Protein AF-A0A286EVQ5-F1 (afdb_monomer_lite)

Structure (mmCIF, N/CA/C/O backbone):
data_AF-A0A286EVQ5-F1
#
_entry.id   AF-A0A286EVQ5-F1
#
loop_
_atom_site.group_PDB
_atom_site.id
_atom_site.type_symbol
_atom_site.label_atom_id
_atom_site.label_alt_id
_atom_site.label_comp_id
_atom_site.label_asym_id
_atom_site.label_entity_id
_atom_site.label_seq_id
_atom_site.pdbx_PDB_ins_code
_atom_site.Cartn_x
_atom_site.Cartn_y
_atom_site.Cartn_z
_atom_site.occupancy
_atom_site.B_iso_or_equiv
_atom_site.auth_seq_id
_atom_site.auth_comp_id
_atom_site.auth_asym_id
_atom_site.auth_atom_id
_atom_site.pdbx_PDB_model_num
ATOM 1 N N . MET A 1 1 ? 28.368 50.479 69.638 1.00 43.66 1 MET A N 1
ATOM 2 C CA . MET A 1 1 ? 27.110 50.760 68.908 1.00 43.66 1 MET A CA 1
ATOM 3 C C . MET A 1 1 ? 27.415 50.840 67.415 1.00 43.66 1 MET A C 1
ATOM 5 O O . MET A 1 1 ? 27.758 51.903 66.918 1.00 43.66 1 MET A O 1
ATOM 9 N N . PHE A 1 2 ? 27.381 49.707 66.710 1.00 39.12 2 PHE A N 1
ATOM 10 C CA . PHE A 1 2 ? 27.621 49.656 65.264 1.00 39.12 2 PHE A CA 1
ATOM 11 C C . PHE A 1 2 ? 26.317 49.986 64.525 1.00 39.12 2 PHE A C 1
ATOM 13 O O . PHE A 1 2 ? 25.379 49.194 64.529 1.00 39.12 2 PHE A O 1
ATOM 20 N N . ARG A 1 3 ? 26.241 51.180 63.926 1.00 45.69 3 ARG A N 1
ATOM 21 C CA . ARG A 1 3 ? 25.179 51.556 62.984 1.00 45.69 3 ARG A CA 1
ATOM 22 C C . ARG A 1 3 ? 25.581 51.104 61.584 1.00 45.69 3 ARG A C 1
ATOM 24 O O . ARG A 1 3 ? 26.639 51.480 61.086 1.00 45.69 3 ARG A O 1
ATOM 31 N N . GLY A 1 4 ? 24.723 50.287 60.982 1.00 41.94 4 GLY A N 1
ATOM 32 C CA . GLY A 1 4 ? 24.897 49.738 59.647 1.00 41.94 4 GLY A CA 1
ATOM 33 C C . GLY A 1 4 ? 24.924 50.806 58.556 1.00 41.94 4 GLY A C 1
ATOM 34 O O . GLY A 1 4 ? 24.135 51.750 58.549 1.00 41.94 4 GLY A O 1
ATOM 35 N N . ARG A 1 5 ? 25.812 50.598 57.585 1.00 52.00 5 ARG A N 1
ATOM 36 C CA . ARG A 1 5 ? 25.653 51.094 56.221 1.00 52.00 5 ARG A CA 1
ATOM 37 C C . ARG A 1 5 ? 25.402 49.878 55.340 1.00 52.00 5 ARG A C 1
ATOM 39 O O . ARG A 1 5 ? 26.302 49.082 55.101 1.00 52.00 5 ARG A O 1
ATOM 46 N N . MET A 1 6 ? 24.149 49.730 54.916 1.00 45.47 6 MET A N 1
ATOM 47 C CA . MET A 1 6 ? 23.744 48.801 53.868 1.00 45.47 6 MET A CA 1
ATOM 48 C C . MET A 1 6 ? 24.465 49.187 52.570 1.00 45.47 6 MET A C 1
ATOM 50 O O . MET A 1 6 ? 24.161 50.221 51.976 1.00 45.47 6 MET A O 1
ATOM 54 N N . LEU A 1 7 ? 25.422 48.367 52.132 1.00 45.94 7 LEU A N 1
ATOM 55 C CA . LEU A 1 7 ? 25.866 48.376 50.742 1.00 45.94 7 LEU A CA 1
ATOM 56 C C . LEU A 1 7 ? 24.753 47.735 49.906 1.00 45.94 7 LEU A C 1
ATOM 58 O O . LEU A 1 7 ? 24.438 46.559 50.066 1.00 45.94 7 LEU A O 1
ATOM 62 N N . ARG A 1 8 ? 24.140 48.530 49.030 1.00 49.19 8 ARG A N 1
ATOM 63 C CA . ARG A 1 8 ? 23.236 48.051 47.980 1.00 49.19 8 ARG A CA 1
ATOM 64 C C . ARG A 1 8 ? 24.091 47.258 46.979 1.00 49.19 8 ARG A C 1
ATOM 66 O O . ARG A 1 8 ? 25.046 47.846 46.468 1.00 49.19 8 ARG A O 1
ATOM 73 N N . PRO A 1 9 ? 23.804 45.983 46.666 1.00 44.69 9 PRO A N 1
ATOM 74 C CA . PRO A 1 9 ? 24.448 45.353 45.527 1.00 44.69 9 PRO A CA 1
ATOM 75 C C . PRO A 1 9 ? 23.912 46.026 44.260 1.00 44.69 9 PRO A C 1
ATOM 77 O O . PRO A 1 9 ? 22.704 46.077 44.024 1.00 44.69 9 PRO A O 1
ATOM 80 N N . ALA A 1 10 ? 24.821 46.613 43.484 1.00 45.34 10 ALA A N 1
ATOM 81 C CA . ALA A 1 10 ? 24.530 47.112 42.154 1.00 45.34 10 ALA A CA 1
ATOM 82 C C . ALA A 1 10 ? 24.016 45.944 41.302 1.00 45.34 10 ALA A C 1
ATOM 84 O O . ALA A 1 10 ? 24.682 44.919 41.163 1.00 45.34 10 ALA A O 1
ATOM 85 N N . LEU A 1 11 ? 22.809 46.107 40.766 1.00 41.03 11 LEU A N 1
ATOM 86 C CA . LEU A 1 11 ? 22.207 45.213 39.793 1.00 41.03 11 LEU A CA 1
ATOM 87 C C . LEU A 1 11 ? 23.049 45.293 38.510 1.00 41.03 11 LEU A C 1
ATOM 89 O O . LEU A 1 11 ? 22.869 46.196 37.695 1.00 41.03 11 LEU A O 1
ATOM 93 N N . ALA A 1 12 ? 24.015 44.391 38.358 1.00 41.28 12 ALA A N 1
ATOM 94 C CA . ALA A 1 12 ? 24.681 44.181 37.084 1.00 41.28 12 ALA A CA 1
ATOM 95 C C . ALA A 1 12 ? 23.646 43.577 36.125 1.00 41.28 12 ALA A C 1
ATOM 97 O O . ALA A 1 12 ? 23.303 42.399 36.230 1.00 41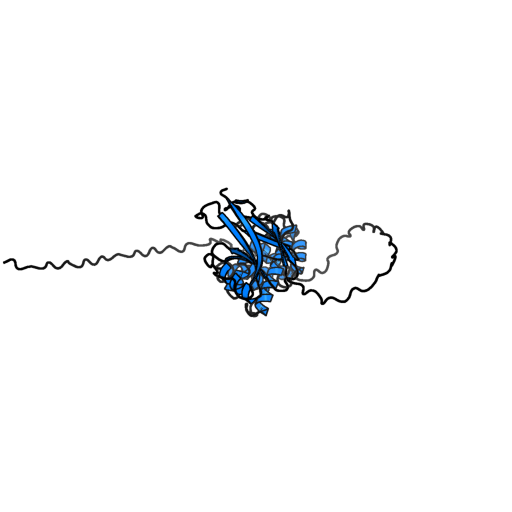.28 12 ALA A O 1
ATOM 98 N N . LEU A 1 13 ? 23.111 44.400 35.218 1.00 40.38 13 LEU A N 1
ATOM 99 C CA . LEU A 1 13 ? 22.406 43.917 34.036 1.00 40.38 13 LEU A CA 1
ATOM 100 C C . LEU A 1 13 ? 23.400 43.073 33.231 1.00 40.38 13 LEU A C 1
ATOM 102 O O . LEU A 1 13 ? 24.243 43.601 32.506 1.00 40.38 13 LEU A O 1
ATOM 106 N N . LEU A 1 14 ? 23.310 41.753 33.368 1.00 36.94 14 LEU A N 1
ATOM 107 C CA . LEU A 1 14 ? 23.928 40.836 32.428 1.00 36.94 14 LEU A CA 1
ATOM 108 C C . LEU A 1 14 ? 23.083 40.896 31.152 1.00 36.94 14 LEU A C 1
ATOM 110 O O . LEU A 1 14 ? 22.046 40.245 31.040 1.00 36.94 14 LEU A O 1
ATOM 114 N N . ILE A 1 15 ? 23.497 41.728 30.197 1.00 42.50 15 ILE A N 1
ATOM 115 C CA . ILE A 1 15 ? 23.016 41.628 28.821 1.00 42.50 15 ILE A CA 1
ATOM 116 C C . ILE A 1 15 ? 23.608 40.327 28.277 1.00 42.50 15 ILE A C 1
ATOM 118 O O . ILE A 1 15 ? 24.728 40.299 27.772 1.00 42.50 15 ILE A O 1
ATOM 122 N N . VAL A 1 16 ? 22.877 39.223 28.424 1.00 39.34 16 VAL A N 1
ATOM 123 C CA . VAL A 1 16 ? 23.130 38.033 27.612 1.00 39.34 16 VAL A CA 1
ATOM 124 C C . VAL A 1 16 ? 22.677 38.403 26.208 1.00 39.34 16 VAL A C 1
ATOM 126 O O . VAL A 1 16 ? 21.488 38.399 25.898 1.00 39.34 16 VAL A O 1
ATOM 129 N N . ALA A 1 17 ? 23.635 38.788 25.369 1.00 42.81 17 ALA A N 1
ATOM 130 C CA . ALA A 1 17 ? 23.429 38.837 23.937 1.00 42.81 17 ALA A CA 1
ATOM 131 C C . ALA A 1 17 ? 23.065 37.418 23.482 1.00 42.81 17 ALA A C 1
ATOM 133 O O . ALA A 1 17 ? 23.925 36.544 23.379 1.00 42.81 17 ALA A O 1
ATOM 134 N N . VAL A 1 18 ? 21.775 37.173 23.251 1.00 43.50 18 VAL A N 1
ATOM 135 C CA . VAL A 1 18 ? 21.327 36.003 22.501 1.00 43.50 18 VAL A CA 1
ATOM 136 C C . VAL A 1 18 ? 21.832 36.217 21.082 1.00 43.50 18 VAL A C 1
ATOM 138 O O . VAL A 1 18 ? 21.225 36.935 20.290 1.00 43.50 18 VAL A O 1
ATOM 141 N N . ALA A 1 19 ? 22.990 35.638 20.774 1.00 39.22 19 ALA A N 1
ATOM 142 C CA . ALA A 1 19 ? 23.393 35.435 19.400 1.00 39.22 19 ALA A CA 1
ATOM 143 C C . ALA A 1 19 ? 22.317 34.549 18.768 1.00 39.22 19 ALA A C 1
ATOM 145 O O . ALA A 1 19 ? 22.229 33.354 19.052 1.00 39.22 19 ALA A O 1
ATOM 146 N N . ALA A 1 20 ? 21.452 35.156 17.958 1.00 43.41 20 ALA A N 1
ATOM 147 C CA . ALA A 1 20 ? 20.601 34.424 17.047 1.00 43.41 20 ALA A CA 1
ATOM 148 C C . ALA A 1 20 ? 21.531 33.648 16.110 1.00 43.41 20 ALA A C 1
ATOM 150 O O . ALA A 1 20 ? 22.062 34.198 15.144 1.00 43.41 20 ALA A O 1
ATOM 151 N N . VAL A 1 21 ? 21.765 32.374 16.425 1.00 41.44 21 VAL A N 1
ATOM 152 C CA . VAL A 1 21 ? 22.315 31.418 15.470 1.00 41.44 21 VAL A CA 1
ATOM 153 C C . VAL A 1 21 ? 21.226 31.234 14.426 1.00 41.44 21 VAL A C 1
ATOM 155 O O . VAL A 1 21 ? 20.338 30.392 14.537 1.00 41.44 21 VAL A O 1
ATOM 158 N N . THR A 1 22 ? 21.249 32.115 13.435 1.00 43.53 22 THR A N 1
ATOM 159 C CA . THR A 1 22 ? 20.565 31.898 12.175 1.00 43.53 22 THR A CA 1
ATOM 160 C C . THR A 1 22 ? 21.260 30.706 11.544 1.00 43.53 22 THR A C 1
ATOM 162 O O . THR A 1 22 ? 22.388 30.795 11.072 1.00 43.53 22 THR A O 1
ATOM 165 N N . VAL A 1 23 ? 20.618 29.545 11.623 1.00 39.22 23 VAL A N 1
ATOM 166 C CA . VAL A 1 23 ? 21.002 28.404 10.799 1.00 39.22 23 VAL A CA 1
ATOM 167 C C . VAL A 1 23 ? 20.656 28.824 9.370 1.00 39.22 23 VAL A C 1
ATOM 169 O O . VAL A 1 23 ? 19.473 29.059 9.099 1.00 39.22 23 VAL A O 1
ATOM 172 N N . PRO A 1 24 ? 21.629 29.020 8.466 1.00 38.91 24 PRO A N 1
ATOM 173 C CA . PRO A 1 24 ? 21.298 29.356 7.096 1.00 38.91 24 PRO A CA 1
ATOM 174 C C . PRO A 1 24 ? 20.518 28.182 6.500 1.00 38.91 24 PRO A C 1
ATOM 176 O O . PRO A 1 24 ? 20.937 27.026 6.575 1.00 38.91 24 PRO A O 1
ATOM 179 N N . ALA A 1 25 ? 19.348 28.485 5.938 1.00 46.16 25 ALA A N 1
ATOM 180 C CA . ALA A 1 25 ? 18.567 27.558 5.140 1.00 46.16 25 ALA A CA 1
ATOM 181 C C . ALA A 1 25 ? 19.292 27.312 3.809 1.00 46.16 25 ALA A C 1
ATOM 183 O O . ALA A 1 25 ? 18.888 27.806 2.762 1.00 46.16 25 ALA A O 1
ATOM 184 N N . GLU A 1 26 ? 20.375 26.543 3.849 1.00 45.12 26 GLU A N 1
ATOM 185 C CA . GLU A 1 26 ? 21.018 25.993 2.661 1.00 45.12 26 GLU A CA 1
ATOM 186 C C . GLU A 1 26 ? 20.604 24.534 2.482 1.00 45.12 26 GLU A C 1
ATOM 188 O O . GLU A 1 26 ? 21.360 23.592 2.683 1.00 45.12 26 GLU A O 1
ATOM 193 N N . PHE A 1 27 ? 19.356 24.357 2.056 1.00 40.41 27 PHE A N 1
ATOM 194 C CA . PHE A 1 27 ? 19.000 23.266 1.153 1.00 40.41 27 PHE A CA 1
ATOM 195 C C . PHE A 1 27 ? 18.651 23.886 -0.198 1.00 40.41 27 PHE A C 1
ATOM 197 O O . PHE A 1 27 ? 17.519 23.839 -0.675 1.00 40.41 27 PHE A O 1
ATOM 204 N N . ALA A 1 28 ? 19.659 24.496 -0.824 1.00 35.25 28 ALA A N 1
ATOM 205 C CA . ALA A 1 28 ? 19.642 24.704 -2.257 1.00 35.25 28 ALA A CA 1
ATOM 206 C C . ALA A 1 28 ? 19.769 23.320 -2.904 1.00 35.25 28 ALA A C 1
ATOM 208 O O . ALA A 1 28 ? 20.854 22.755 -3.027 1.00 35.25 28 ALA A O 1
ATOM 209 N N . TYR A 1 29 ? 18.633 22.748 -3.298 1.00 37.47 29 TYR A N 1
ATOM 210 C CA . TYR A 1 29 ? 18.618 21.707 -4.311 1.00 37.47 29 TYR A CA 1
ATOM 211 C C . TYR A 1 29 ? 19.251 22.338 -5.555 1.00 37.47 29 TYR A C 1
ATOM 213 O O . TYR A 1 29 ? 18.616 23.122 -6.260 1.00 37.47 29 TYR A O 1
ATOM 221 N N . ALA A 1 30 ? 20.531 22.065 -5.800 1.00 38.50 30 ALA A N 1
ATOM 222 C CA . ALA A 1 30 ? 21.185 22.408 -7.051 1.00 38.50 30 ALA A CA 1
ATOM 223 C C . ALA A 1 30 ? 20.629 21.493 -8.153 1.00 38.50 30 ALA A C 1
ATOM 225 O O . ALA A 1 30 ? 21.308 20.619 -8.682 1.00 38.50 30 ALA A O 1
ATOM 226 N N . SER A 1 31 ? 19.357 21.673 -8.503 1.00 38.12 31 SER A N 1
ATOM 227 C CA . SER A 1 31 ? 18.789 21.164 -9.742 1.00 38.12 31 SER A CA 1
ATOM 228 C C . SER A 1 31 ? 19.207 22.099 -10.866 1.00 38.12 31 SER A C 1
ATOM 230 O O . SER A 1 31 ? 18.441 22.938 -11.334 1.00 38.12 31 SER A O 1
ATOM 232 N N . GLY A 1 32 ? 20.435 21.906 -11.337 1.00 38.41 32 GLY A N 1
ATOM 233 C CA . GLY A 1 32 ? 20.821 22.250 -12.697 1.00 38.41 32 GLY A CA 1
ATOM 234 C C . GLY A 1 32 ? 20.147 21.308 -13.696 1.00 38.41 32 GLY A C 1
ATOM 235 O O . GLY A 1 32 ? 20.829 20.614 -14.437 1.00 38.41 32 GLY A O 1
ATOM 236 N N . PHE A 1 33 ? 18.814 21.279 -13.735 1.00 42.16 33 PHE A N 1
ATOM 237 C CA . PHE A 1 33 ? 18.088 20.806 -14.907 1.00 42.16 33 PHE A CA 1
ATOM 238 C C . PHE A 1 33 ? 17.718 22.041 -15.713 1.00 42.16 33 PHE A C 1
ATOM 240 O O . PHE A 1 33 ? 16.662 22.645 -15.529 1.00 42.16 33 PHE A O 1
ATOM 247 N N . ARG A 1 34 ? 18.602 22.420 -16.643 1.00 36.53 34 ARG A N 1
ATOM 248 C CA . ARG A 1 34 ? 18.130 23.120 -17.837 1.00 36.53 34 ARG A CA 1
ATOM 249 C C . ARG A 1 34 ? 17.005 22.257 -18.397 1.00 36.53 34 ARG A C 1
ATOM 251 O O . ARG A 1 34 ? 17.248 21.114 -18.780 1.00 36.53 34 ARG A O 1
ATOM 258 N N . SER A 1 35 ? 15.786 22.792 -18.418 1.00 45.28 35 SER A N 1
ATOM 259 C CA . SER A 1 35 ? 14.723 22.252 -19.257 1.00 45.28 35 SER A CA 1
ATOM 260 C C . SER A 1 35 ? 15.189 22.365 -20.703 1.00 45.28 35 SER A C 1
ATOM 262 O O . SER A 1 35 ? 14.909 23.339 -21.394 1.00 45.28 35 SER A O 1
ATOM 264 N N . ALA A 1 36 ? 15.915 21.354 -21.169 1.00 37.91 36 ALA A N 1
ATOM 265 C CA . ALA A 1 36 ? 15.835 20.969 -22.555 1.00 37.91 36 ALA A CA 1
ATOM 266 C C . ALA A 1 36 ? 14.416 20.422 -22.727 1.00 37.91 36 ALA A C 1
ATOM 268 O O . ALA A 1 36 ? 14.154 19.241 -22.496 1.00 37.91 36 ALA A O 1
ATOM 269 N N . HIS A 1 37 ? 13.479 21.312 -23.066 1.00 39.69 37 HIS A N 1
ATOM 270 C CA . HIS A 1 37 ? 12.254 20.932 -23.758 1.00 39.69 37 HIS A CA 1
ATOM 271 C C . HIS A 1 37 ? 12.681 20.275 -25.069 1.00 39.69 37 HIS A C 1
ATOM 273 O O . HIS A 1 37 ? 12.758 20.895 -26.126 1.00 39.69 37 HIS A O 1
ATOM 279 N N . THR A 1 38 ? 13.041 19.002 -24.965 1.00 38.69 38 THR A N 1
ATOM 280 C CA . THR A 1 38 ? 13.193 18.135 -26.112 1.00 38.69 38 THR A CA 1
ATOM 281 C C . THR A 1 38 ? 11.772 17.946 -26.602 1.00 38.69 38 THR A C 1
ATOM 283 O O . THR A 1 38 ? 10.935 17.392 -25.896 1.00 38.69 38 THR A O 1
ATOM 286 N N . THR A 1 39 ? 11.482 18.447 -27.792 1.00 43.16 39 THR A N 1
ATOM 287 C CA . THR A 1 39 ? 10.200 18.360 -28.504 1.00 43.16 39 THR A CA 1
ATOM 288 C C . THR A 1 39 ? 9.821 16.919 -28.898 1.00 43.16 39 THR A C 1
ATOM 290 O O . THR A 1 39 ? 9.039 16.695 -29.818 1.00 43.16 39 THR A O 1
ATOM 293 N N . GLY A 1 40 ? 10.361 15.922 -28.193 1.00 46.44 40 GLY A N 1
ATOM 294 C CA . GLY A 1 40 ? 9.990 14.521 -28.282 1.00 46.44 40 GLY A CA 1
ATOM 295 C C . GLY A 1 40 ? 8.944 14.203 -27.222 1.00 46.44 40 GLY A C 1
ATOM 296 O O . GLY A 1 40 ? 9.204 14.305 -26.027 1.00 46.44 40 GLY A O 1
ATOM 297 N N . ARG A 1 41 ? 7.754 13.803 -27.671 1.00 59.81 41 ARG A N 1
ATOM 298 C CA . ARG A 1 41 ? 6.682 13.252 -26.832 1.00 59.81 41 ARG A CA 1
ATOM 299 C C . ARG A 1 41 ? 7.263 12.216 -25.857 1.00 59.81 41 ARG A C 1
ATOM 301 O O . ARG A 1 41 ? 8.002 11.335 -26.302 1.00 59.81 41 ARG A O 1
ATOM 308 N N . ALA A 1 42 ? 6.928 12.299 -24.564 1.00 68.94 42 ALA A N 1
ATOM 309 C CA . ALA A 1 42 ? 7.349 11.283 -23.599 1.00 68.94 42 ALA A CA 1
ATOM 310 C C . ALA A 1 42 ? 6.948 9.895 -24.119 1.00 68.94 42 ALA A C 1
ATOM 312 O O . ALA A 1 42 ? 5.805 9.669 -24.536 1.00 68.94 42 ALA A O 1
ATOM 313 N N . SER A 1 43 ? 7.919 8.986 -24.167 1.00 81.88 43 SER A N 1
ATOM 314 C CA . SER A 1 43 ? 7.761 7.668 -24.776 1.00 81.88 43 SER A CA 1
ATOM 315 C C . SER A 1 43 ? 7.901 6.594 -23.712 1.00 81.88 43 SER A C 1
ATOM 317 O O . SER A 1 43 ? 8.757 6.685 -22.834 1.00 81.88 43 SER A O 1
ATOM 319 N N . ILE A 1 44 ? 7.038 5.582 -23.774 1.00 87.00 44 ILE A N 1
ATOM 320 C CA . ILE A 1 44 ? 7.201 4.368 -22.975 1.00 87.00 44 ILE A CA 1
ATOM 321 C C . ILE A 1 44 ? 8.285 3.540 -23.676 1.00 87.00 44 ILE A C 1
ATOM 323 O O . ILE A 1 44 ? 8.088 3.211 -24.858 1.00 87.00 44 ILE A O 1
ATOM 327 N N . PRO A 1 45 ? 9.400 3.189 -23.002 1.00 86.25 45 PRO A N 1
ATOM 328 C CA . PRO A 1 45 ? 10.434 2.349 -23.593 1.00 86.25 45 PRO A CA 1
ATOM 329 C C . PRO A 1 45 ? 9.827 1.077 -24.186 1.00 86.25 45 PRO A C 1
ATOM 331 O O . PRO A 1 45 ? 8.986 0.428 -23.561 1.00 86.25 45 PRO A O 1
ATOM 334 N N . ALA A 1 46 ? 10.247 0.713 -25.401 1.00 81.50 46 ALA A N 1
ATOM 335 C CA . ALA A 1 46 ? 9.639 -0.389 -26.151 1.00 81.50 46 ALA A CA 1
ATOM 336 C C . ALA A 1 46 ? 9.626 -1.709 -25.357 1.00 81.50 46 ALA A C 1
ATOM 338 O O . ALA A 1 46 ? 8.627 -2.424 -25.387 1.00 81.50 46 ALA A O 1
ATOM 339 N N . ALA A 1 47 ? 10.681 -1.968 -24.575 1.00 84.44 47 ALA A N 1
ATOM 340 C CA . ALA A 1 47 ? 10.805 -3.140 -23.709 1.00 84.44 47 ALA A CA 1
ATOM 341 C C . ALA A 1 47 ? 9.701 -3.249 -22.638 1.00 84.44 47 ALA A C 1
ATOM 343 O O . ALA A 1 47 ? 9.357 -4.351 -22.218 1.00 84.44 47 ALA A O 1
ATOM 344 N N . TYR A 1 48 ? 9.120 -2.125 -22.206 1.00 92.19 48 TYR A N 1
ATOM 345 C CA . TYR A 1 48 ? 8.118 -2.086 -21.136 1.00 92.19 48 TYR A CA 1
ATOM 346 C C . TYR A 1 48 ? 6.706 -1.794 -21.639 1.00 92.19 48 TYR A C 1
ATOM 348 O O . TYR A 1 48 ? 5.748 -1.967 -20.890 1.00 92.19 48 TYR A O 1
ATOM 356 N N . ARG A 1 49 ? 6.549 -1.399 -22.908 1.00 83.81 49 ARG A N 1
ATOM 357 C CA . ARG A 1 49 ? 5.271 -0.957 -23.483 1.00 83.81 49 ARG A CA 1
ATOM 358 C C . ARG A 1 49 ? 4.120 -1.926 -23.214 1.00 83.81 49 ARG A C 1
ATOM 360 O O . ARG A 1 49 ? 3.131 -1.527 -22.616 1.00 83.81 49 ARG A O 1
ATOM 367 N N . GLN A 1 50 ? 4.281 -3.205 -23.552 1.00 83.88 50 GLN A N 1
ATOM 368 C CA . GLN A 1 50 ? 3.228 -4.207 -23.339 1.00 83.88 50 GLN A CA 1
ATOM 369 C C . GLN A 1 50 ? 2.941 -4.492 -21.855 1.00 83.88 50 GLN A C 1
ATOM 371 O O . GLN A 1 50 ? 1.841 -4.924 -21.505 1.00 83.88 50 GLN A O 1
ATOM 376 N N . LEU A 1 51 ? 3.927 -4.319 -20.969 1.00 85.94 51 LEU A N 1
ATOM 377 C CA . LEU A 1 51 ? 3.720 -4.460 -19.525 1.00 85.94 51 LEU A CA 1
ATOM 378 C C . LEU A 1 51 ? 2.892 -3.288 -18.997 1.00 85.94 51 LEU A C 1
ATOM 380 O O . LEU A 1 51 ? 1.922 -3.512 -18.282 1.00 85.94 51 LEU A O 1
ATOM 384 N N . VAL A 1 52 ? 3.235 -2.066 -19.407 1.00 92.31 52 VAL A N 1
ATOM 385 C CA . VAL A 1 52 ? 2.562 -0.824 -19.002 1.00 92.31 52 VAL A CA 1
ATOM 386 C C . VAL A 1 52 ? 1.145 -0.737 -19.575 1.00 92.31 52 VAL A C 1
ATOM 388 O O . VAL A 1 52 ? 0.219 -0.387 -18.849 1.00 92.31 52 VAL A O 1
ATOM 391 N N . GLU A 1 53 ? 0.941 -1.127 -20.835 1.00 85.75 53 GLU A N 1
ATOM 392 C CA . GLU A 1 53 ? -0.386 -1.187 -21.462 1.00 85.75 53 GLU A CA 1
ATOM 393 C C . GLU A 1 53 ? -1.312 -2.157 -20.713 1.00 85.75 53 GLU A C 1
ATOM 395 O O . GLU A 1 53 ? -2.412 -1.777 -20.319 1.00 85.75 53 GLU A O 1
ATOM 400 N N . ARG A 1 54 ? -0.852 -3.383 -20.421 1.00 85.62 54 ARG A N 1
ATOM 401 C CA . ARG A 1 54 ? -1.631 -4.363 -19.637 1.00 85.62 54 ARG A CA 1
ATOM 402 C C . ARG A 1 54 ? -1.848 -3.930 -18.188 1.00 85.62 54 ARG A C 1
ATOM 404 O O . ARG A 1 54 ? -2.908 -4.180 -17.619 1.00 85.62 54 ARG A O 1
ATOM 411 N N . ALA A 1 55 ? -0.855 -3.292 -17.577 1.00 92.38 55 ALA A N 1
ATOM 412 C CA . ALA A 1 55 ? -0.968 -2.727 -16.238 1.00 92.38 55 ALA A CA 1
ATOM 413 C C . ALA A 1 55 ? -2.068 -1.655 -16.183 1.00 92.38 55 ALA A C 1
ATOM 415 O O . ALA A 1 55 ? -2.942 -1.715 -15.317 1.00 92.38 55 ALA A O 1
ATOM 416 N N . GLY A 1 56 ? -2.089 -0.747 -17.162 1.00 92.00 56 GLY A N 1
ATOM 417 C CA . GLY A 1 56 ? -3.055 0.348 -17.246 1.00 92.00 56 GLY A CA 1
ATOM 418 C C . GLY A 1 56 ? -4.506 -0.083 -17.479 1.00 92.00 56 GLY A C 1
ATOM 419 O O . GLY A 1 56 ? -5.417 0.707 -17.249 1.00 92.00 56 GLY A O 1
ATOM 420 N N . THR A 1 57 ? -4.766 -1.334 -17.882 1.00 89.81 57 THR A N 1
ATOM 421 C CA . THR A 1 57 ? -6.145 -1.853 -17.977 1.00 89.81 57 THR A CA 1
ATOM 422 C C . THR A 1 57 ? -6.722 -2.300 -16.635 1.00 89.81 57 THR A C 1
ATOM 424 O O . THR A 1 57 ? -7.900 -2.639 -16.557 1.00 89.81 57 THR A O 1
ATOM 427 N N . ARG A 1 58 ? -5.910 -2.359 -15.570 1.00 89.38 58 ARG A N 1
ATOM 428 C CA . ARG A 1 58 ? -6.314 -3.012 -14.320 1.00 89.38 58 ARG A CA 1
ATOM 429 C C . ARG A 1 58 ? -7.275 -2.185 -13.475 1.00 89.38 58 ARG A C 1
ATOM 431 O O . ARG A 1 58 ? -8.123 -2.763 -12.798 1.00 89.38 58 ARG A O 1
ATOM 438 N N . CYS A 1 59 ? -7.151 -0.860 -13.489 1.00 90.31 59 CYS A N 1
ATOM 439 C CA . CYS A 1 59 ? -8.054 0.017 -12.755 1.00 90.31 59 CYS A CA 1
ATOM 440 C C . CYS A 1 59 ? -8.195 1.382 -13.431 1.00 90.31 59 CYS A C 1
ATOM 442 O O . CYS A 1 59 ? -7.239 1.947 -13.953 1.00 90.31 59 CYS A O 1
ATOM 444 N N . ALA A 1 60 ? -9.399 1.953 -13.370 1.00 94.44 60 ALA A N 1
ATOM 445 C CA . ALA A 1 60 ? -9.685 3.245 -13.995 1.00 94.44 60 ALA A CA 1
ATOM 446 C C . ALA A 1 60 ? -8.908 4.417 -13.364 1.00 94.44 60 ALA A C 1
ATOM 448 O O . ALA A 1 60 ? -8.726 5.449 -14.005 1.00 94.44 60 ALA A O 1
ATOM 449 N N . ALA A 1 61 ? -8.461 4.270 -12.112 1.00 96.94 61 ALA A N 1
ATOM 450 C CA . ALA A 1 61 ? -7.687 5.290 -11.409 1.00 96.94 61 ALA A CA 1
ATOM 451 C C . ALA A 1 61 ? -6.211 5.338 -11.847 1.00 96.94 61 ALA A C 1
ATOM 453 O O . ALA A 1 61 ? -5.602 6.400 -11.717 1.00 96.94 61 ALA A O 1
ATOM 454 N N . ALA A 1 62 ? -5.668 4.247 -12.398 1.00 97.62 62 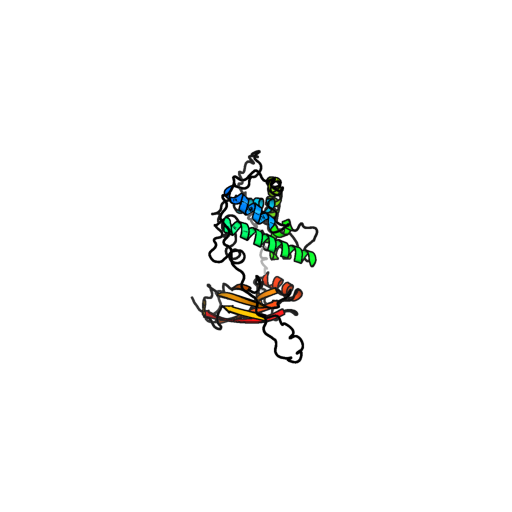ALA A N 1
ATOM 455 C CA . ALA A 1 62 ? -4.298 4.157 -12.906 1.00 97.62 62 ALA A CA 1
ATOM 456 C C . ALA A 1 62 ? -4.274 3.667 -14.371 1.00 97.62 62 ALA A C 1
ATOM 458 O O . ALA A 1 62 ? -3.804 2.564 -14.650 1.00 97.62 62 ALA A O 1
ATOM 459 N N . PRO A 1 63 ? -4.788 4.467 -15.326 1.00 96.38 63 PRO A N 1
ATOM 460 C CA . PRO A 1 63 ? -4.678 4.160 -16.750 1.00 96.38 63 PRO A CA 1
ATOM 461 C C . PRO A 1 63 ? -3.212 4.178 -17.217 1.00 96.38 63 PRO A C 1
ATOM 463 O O . PRO A 1 63 ? -2.318 4.604 -16.481 1.00 96.38 63 PRO A O 1
ATOM 466 N N . VAL A 1 64 ? -2.961 3.756 -18.461 1.00 95.00 64 VAL A N 1
ATOM 467 C CA . VAL A 1 64 ? -1.613 3.591 -19.046 1.00 95.00 64 VAL A CA 1
ATOM 468 C C . VAL A 1 64 ? -0.753 4.840 -18.844 1.00 95.00 64 VAL A C 1
ATOM 470 O O . VAL A 1 64 ? 0.391 4.731 -18.398 1.00 95.00 64 VAL A O 1
ATOM 473 N N . ARG A 1 65 ? -1.313 6.037 -19.074 1.00 96.56 65 ARG A N 1
ATOM 474 C CA . ARG A 1 65 ? -0.594 7.305 -18.859 1.00 96.56 65 ARG A CA 1
ATOM 475 C C . ARG A 1 65 ? -0.130 7.535 -17.419 1.00 96.56 65 ARG A C 1
ATOM 477 O O . ARG A 1 65 ? 0.907 8.160 -17.216 1.00 96.56 65 ARG A O 1
ATOM 484 N N . ILE A 1 66 ? -0.895 7.068 -16.428 1.00 98.56 66 ILE A N 1
ATOM 485 C CA . ILE A 1 66 ? -0.578 7.242 -15.004 1.00 98.56 66 ILE A CA 1
ATOM 486 C C . ILE A 1 66 ? 0.503 6.248 -14.601 1.00 98.56 66 ILE A C 1
ATOM 488 O O . ILE A 1 66 ? 1.493 6.671 -14.016 1.00 98.56 66 ILE A O 1
ATOM 492 N N . ILE A 1 67 ? 0.376 4.976 -14.995 1.00 98.50 67 ILE A N 1
ATOM 493 C CA . ILE A 1 67 ? 1.409 3.962 -14.738 1.00 98.50 67 ILE A CA 1
ATOM 494 C C . ILE A 1 67 ? 2.752 4.398 -15.339 1.00 98.50 67 ILE A C 1
ATOM 496 O O . ILE A 1 67 ? 3.770 4.361 -14.653 1.00 98.50 67 ILE A O 1
ATOM 500 N N . ALA A 1 68 ? 2.755 4.863 -16.594 1.00 97.38 68 ALA A N 1
ATOM 501 C CA . ALA A 1 68 ? 3.964 5.336 -17.265 1.00 97.38 68 ALA A CA 1
ATOM 502 C C . ALA A 1 68 ? 4.599 6.541 -16.552 1.00 97.38 68 ALA A C 1
ATOM 504 O O . ALA A 1 68 ? 5.793 6.528 -16.256 1.00 97.38 68 ALA A O 1
ATOM 505 N N . ALA A 1 69 ? 3.797 7.563 -16.240 1.00 97.94 69 ALA A N 1
ATOM 506 C CA . ALA A 1 69 ? 4.275 8.760 -15.556 1.00 97.94 69 ALA A CA 1
ATOM 507 C C . ALA A 1 69 ? 4.786 8.469 -14.139 1.00 97.94 69 ALA A C 1
ATOM 509 O O . ALA A 1 69 ? 5.752 9.088 -13.700 1.00 97.94 69 ALA A O 1
ATOM 510 N N . GLN A 1 70 ? 4.156 7.531 -13.430 1.00 98.56 70 GLN A N 1
ATOM 511 C CA . GLN A 1 70 ? 4.584 7.100 -12.105 1.00 98.56 70 GLN A CA 1
ATOM 512 C C . GLN A 1 70 ? 5.911 6.349 -12.182 1.00 98.56 70 GLN A C 1
ATOM 514 O O . GLN A 1 70 ? 6.847 6.754 -11.510 1.00 98.56 70 GLN A O 1
ATOM 519 N N . ILE A 1 71 ? 6.056 5.356 -13.067 1.00 98.62 71 ILE A N 1
ATOM 520 C CA . ILE A 1 71 ? 7.334 4.647 -13.270 1.00 98.62 71 ILE A CA 1
ATOM 521 C C . ILE A 1 71 ? 8.471 5.622 -13.591 1.00 98.62 71 ILE A C 1
ATOM 523 O O . ILE A 1 71 ? 9.572 5.511 -13.046 1.00 98.62 71 ILE A O 1
ATOM 527 N N . GLU A 1 72 ? 8.217 6.596 -14.465 1.00 96.44 72 GLU A N 1
ATOM 528 C CA . GLU A 1 72 ? 9.223 7.601 -14.780 1.00 96.44 72 GLU A CA 1
ATOM 529 C C . GLU A 1 72 ? 9.576 8.458 -13.557 1.00 96.44 72 GLU A C 1
ATOM 531 O O . GLU A 1 72 ? 10.751 8.704 -13.293 1.00 96.44 72 GLU A O 1
ATOM 536 N N . ALA A 1 73 ? 8.577 8.881 -12.782 1.00 95.31 73 ALA A N 1
ATOM 537 C CA . ALA A 1 73 ? 8.785 9.670 -11.574 1.00 95.31 73 ALA A CA 1
ATOM 538 C C . ALA A 1 73 ? 9.472 8.897 -10.436 1.00 95.31 73 ALA A C 1
ATOM 540 O O . ALA A 1 73 ? 10.061 9.549 -9.573 1.00 95.31 73 ALA A O 1
ATOM 541 N N . GLU A 1 74 ? 9.358 7.567 -10.422 1.00 94.19 74 GLU A N 1
ATOM 542 C CA . GLU A 1 74 ? 9.955 6.673 -9.428 1.00 94.19 74 GLU A CA 1
ATOM 543 C C . GLU A 1 74 ? 11.416 6.351 -9.751 1.00 94.19 74 GLU A C 1
ATOM 545 O O . GLU A 1 74 ? 12.293 6.476 -8.902 1.00 94.19 74 GLU A O 1
ATOM 550 N N . SER A 1 75 ? 11.704 5.943 -10.987 1.00 96.19 75 SER A N 1
ATOM 551 C CA . SER A 1 75 ? 13.021 5.395 -11.341 1.00 96.19 75 SER A CA 1
ATOM 552 C C . SER A 1 75 ? 13.608 5.940 -12.637 1.00 96.19 75 SER A C 1
ATOM 554 O O . SER A 1 75 ? 14.703 5.531 -13.023 1.00 96.19 75 SER A O 1
ATOM 556 N N . ASN A 1 76 ? 12.894 6.819 -13.344 1.00 93.56 76 ASN A N 1
ATOM 557 C CA . ASN A 1 76 ? 13.208 7.195 -14.722 1.00 93.56 76 ASN A CA 1
ATOM 558 C C . ASN A 1 76 ? 13.441 5.954 -15.609 1.00 93.56 76 ASN A C 1
ATOM 560 O O . ASN A 1 76 ? 14.411 5.872 -16.361 1.00 93.56 76 ASN A O 1
ATOM 564 N N . TRP A 1 77 ? 12.557 4.958 -15.469 1.00 94.25 77 TRP A N 1
ATOM 565 C CA . TRP A 1 77 ? 12.605 3.674 -16.181 1.00 94.25 77 TRP A CA 1
ATOM 566 C C . TRP A 1 77 ? 13.816 2.775 -15.858 1.00 94.25 77 TRP A C 1
ATOM 568 O O . TRP A 1 77 ? 14.074 1.816 -16.591 1.00 94.25 77 TRP A O 1
ATOM 578 N N . ASN A 1 78 ? 14.547 3.039 -14.769 1.00 93.44 78 ASN A N 1
ATOM 579 C CA . ASN A 1 78 ? 15.691 2.233 -14.346 1.00 93.44 78 ASN A CA 1
ATOM 580 C C . ASN A 1 78 ? 15.244 1.000 -13.526 1.00 93.44 78 ASN A C 1
ATOM 582 O O . ASN A 1 78 ? 14.826 1.146 -12.374 1.00 93.44 78 ASN A O 1
ATOM 586 N N . PRO A 1 79 ? 15.398 -0.234 -14.046 1.00 90.75 79 PRO A N 1
ATOM 587 C CA . PRO A 1 79 ? 14.991 -1.449 -13.340 1.00 90.75 79 PRO A CA 1
ATOM 588 C C . PRO A 1 79 ? 15.875 -1.793 -12.139 1.00 90.75 79 PRO A C 1
ATOM 590 O O . PRO A 1 79 ? 15.477 -2.609 -11.314 1.00 90.75 79 PRO A O 1
ATOM 593 N N . HIS A 1 80 ? 17.042 -1.162 -12.010 1.00 87.62 80 HIS A N 1
ATOM 594 C CA . HIS A 1 80 ? 18.000 -1.372 -10.926 1.00 87.62 80 HIS A CA 1
ATOM 595 C C . HIS A 1 80 ? 18.041 -0.205 -9.932 1.00 87.62 80 HIS A C 1
ATOM 597 O O . HIS A 1 80 ? 18.957 -0.130 -9.116 1.00 87.62 80 HIS A O 1
ATOM 603 N N . ALA A 1 81 ? 17.075 0.718 -9.994 1.00 84.88 81 ALA A N 1
ATOM 604 C CA . ALA A 1 81 ? 17.028 1.860 -9.090 1.00 84.88 81 ALA A CA 1
ATOM 605 C C . ALA A 1 81 ? 16.912 1.420 -7.623 1.00 84.88 81 ALA A C 1
ATOM 607 O O . ALA A 1 81 ? 16.125 0.531 -7.285 1.00 84.88 81 ALA A O 1
ATOM 608 N N . VAL A 1 82 ? 17.687 2.075 -6.759 1.00 84.56 82 VAL A N 1
ATOM 609 C CA . VAL A 1 82 ? 17.591 1.953 -5.303 1.00 84.56 82 VAL A CA 1
ATOM 610 C C . VAL A 1 82 ? 17.569 3.356 -4.708 1.00 84.56 82 VAL A C 1
ATOM 612 O O . VAL A 1 82 ? 18.523 4.113 -4.898 1.00 84.56 82 VAL A O 1
ATOM 615 N N . SER A 1 83 ? 16.488 3.723 -4.020 1.00 79.88 83 SER A N 1
ATOM 616 C CA . SER A 1 83 ? 16.392 5.024 -3.350 1.00 79.88 83 SER A CA 1
ATOM 617 C C . SER A 1 83 ? 17.216 5.060 -2.058 1.00 79.88 83 SER A C 1
ATOM 619 O O . SER A 1 83 ? 17.642 4.034 -1.525 1.00 79.88 83 SER A O 1
ATOM 621 N N . ARG A 1 84 ? 17.387 6.259 -1.485 1.00 66.94 84 ARG A N 1
ATOM 622 C CA . ARG A 1 84 ? 17.996 6.432 -0.154 1.00 66.94 84 ARG A CA 1
ATOM 623 C C . ARG A 1 84 ? 17.187 5.750 0.961 1.00 66.94 84 ARG A C 1
ATOM 625 O O . ARG A 1 84 ? 17.776 5.340 1.954 1.00 66.94 84 ARG A O 1
ATOM 632 N N . SER A 1 85 ? 15.868 5.621 0.792 1.00 68.44 85 SER A N 1
ATOM 633 C CA . SER A 1 85 ? 14.961 4.879 1.684 1.00 68.44 85 SER A CA 1
ATOM 634 C C . SER A 1 85 ? 14.976 3.364 1.446 1.00 68.44 85 SER A C 1
ATOM 636 O O . SER A 1 85 ? 14.361 2.624 2.209 1.00 68.44 85 SER A O 1
ATOM 638 N N . GLY A 1 86 ? 15.712 2.884 0.438 1.00 78.12 86 GLY A N 1
ATOM 639 C CA . GLY A 1 86 ? 15.865 1.462 0.140 1.00 78.12 86 GLY A CA 1
ATOM 640 C C . GLY A 1 86 ? 14.785 0.883 -0.773 1.00 78.12 86 GLY A C 1
ATOM 641 O O . GLY A 1 86 ? 14.677 -0.343 -0.853 1.00 78.12 86 GLY A O 1
ATOM 642 N N . ASP A 1 87 ? 14.020 1.734 -1.457 1.00 80.56 87 ASP A N 1
ATOM 643 C CA . ASP A 1 87 ? 12.981 1.348 -2.415 1.00 80.56 87 ASP A CA 1
ATOM 644 C C . ASP A 1 87 ? 13.614 0.778 -3.675 1.00 80.56 87 ASP A C 1
ATOM 646 O O . ASP A 1 87 ? 14.650 1.267 -4.124 1.00 80.56 87 ASP A O 1
ATOM 650 N N . ARG A 1 88 ? 13.028 -0.281 -4.240 1.00 93.12 88 ARG A N 1
ATOM 651 C CA . ARG A 1 88 ? 13.730 -1.124 -5.216 1.00 93.12 88 ARG A CA 1
ATOM 652 C C . ARG A 1 88 ? 13.028 -1.206 -6.558 1.00 93.12 88 ARG A C 1
ATOM 654 O O . ARG A 1 88 ? 11.820 -1.428 -6.645 1.00 93.12 88 ARG A O 1
ATOM 661 N N . GLY A 1 89 ? 13.854 -1.126 -7.592 1.00 96.81 89 GLY A N 1
ATOM 662 C CA . GLY A 1 89 ? 13.522 -1.414 -8.973 1.00 96.81 89 GLY A CA 1
ATOM 663 C C . GLY A 1 89 ? 12.643 -0.370 -9.642 1.00 96.81 89 GLY A C 1
ATOM 664 O O . GLY A 1 89 ? 12.473 0.744 -9.145 1.00 96.81 89 GLY A O 1
ATOM 665 N N . ILE A 1 90 ? 12.095 -0.738 -10.799 1.00 97.88 90 ILE A N 1
ATOM 666 C CA . ILE A 1 90 ? 11.464 0.211 -11.729 1.00 97.88 90 ILE A CA 1
ATOM 667 C C . ILE A 1 90 ? 10.261 0.960 -11.126 1.00 97.88 90 ILE A C 1
ATOM 669 O O . ILE A 1 90 ? 9.996 2.102 -11.492 1.00 97.88 90 ILE A O 1
ATOM 673 N N . SER A 1 91 ? 9.576 0.325 -10.174 1.00 97.94 91 SER A N 1
ATOM 674 C CA . SER A 1 91 ? 8.399 0.858 -9.477 1.00 97.94 91 SER A CA 1
ATOM 675 C C . SER A 1 91 ? 8.689 1.297 -8.038 1.00 97.94 91 SER A C 1
ATOM 677 O O . SER A 1 91 ? 7.754 1.621 -7.314 1.00 97.94 91 SER A O 1
ATOM 679 N N . GLN A 1 92 ? 9.958 1.271 -7.608 1.00 96.44 92 GLN A N 1
ATOM 680 C CA . GLN A 1 92 ? 10.395 1.688 -6.268 1.00 96.44 92 GLN A CA 1
ATOM 681 C C . GLN A 1 92 ? 9.547 1.078 -5.140 1.00 96.44 92 GLN A C 1
ATOM 683 O O . GLN A 1 92 ? 9.003 1.765 -4.281 1.00 96.44 92 GLN A O 1
ATOM 688 N N . PHE A 1 93 ? 9.435 -0.250 -5.123 1.00 89.38 93 PHE A N 1
ATOM 689 C CA . PHE A 1 93 ? 8.760 -0.921 -4.018 1.00 89.38 93 PHE A CA 1
ATOM 690 C C . PHE A 1 93 ? 9.617 -0.884 -2.754 1.00 89.38 93 PHE A C 1
ATOM 692 O O . PHE A 1 93 ? 10.762 -1.347 -2.758 1.00 89.38 93 PHE A O 1
ATOM 699 N N . GLN A 1 94 ? 9.024 -0.424 -1.653 1.00 84.12 94 GLN A N 1
ATOM 700 C CA . GLN A 1 94 ? 9.581 -0.606 -0.317 1.00 84.12 94 GLN A CA 1
ATOM 701 C C . GLN A 1 94 ? 9.734 -2.105 -0.002 1.00 84.12 94 GLN A C 1
ATOM 703 O O . GLN A 1 94 ? 8.840 -2.895 -0.337 1.00 84.12 94 GLN A O 1
ATOM 708 N N . PRO A 1 95 ? 10.808 -2.528 0.695 1.00 77.44 95 PRO A N 1
ATOM 709 C CA . PRO A 1 95 ? 11.011 -3.932 1.054 1.00 77.44 95 PRO A CA 1
ATOM 710 C C . PRO A 1 95 ? 9.859 -4.556 1.853 1.00 77.44 95 PRO A C 1
ATOM 712 O O . PRO A 1 95 ? 9.559 -5.725 1.641 1.00 77.44 95 PRO A O 1
ATOM 715 N N . GLY A 1 96 ? 9.197 -3.785 2.726 1.00 73.38 96 GLY A N 1
ATOM 716 C CA . GLY A 1 96 ? 8.021 -4.246 3.480 1.00 73.38 96 GLY A CA 1
ATOM 717 C C . GLY A 1 96 ? 6.739 -4.325 2.643 1.00 73.38 96 GLY A C 1
ATOM 718 O O . GLY A 1 96 ? 5.831 -5.084 2.957 1.00 73.38 96 GLY A O 1
ATOM 719 N N . THR A 1 97 ? 6.665 -3.587 1.534 1.00 76.25 97 THR A N 1
ATOM 720 C CA . THR A 1 97 ? 5.485 -3.555 0.661 1.00 76.25 97 THR A CA 1
ATOM 721 C C . THR A 1 97 ? 5.554 -4.627 -0.424 1.00 76.25 97 THR A C 1
ATOM 723 O O . THR A 1 97 ? 4.540 -5.249 -0.733 1.00 76.25 97 THR A O 1
ATOM 726 N N . TRP A 1 98 ? 6.738 -4.884 -0.992 1.00 82.75 98 TRP A N 1
ATOM 727 C CA . TRP A 1 98 ? 6.932 -5.816 -2.113 1.00 82.75 98 TRP A CA 1
ATOM 728 C C . TRP A 1 98 ? 6.300 -7.212 -1.927 1.00 82.75 98 TRP A C 1
ATOM 730 O O . TRP A 1 98 ? 5.622 -7.675 -2.855 1.00 82.75 98 TRP A O 1
ATOM 740 N N . PRO A 1 99 ? 6.458 -7.898 -0.777 1.00 79.00 99 PRO A N 1
ATOM 741 C CA . PRO A 1 99 ? 5.936 -9.254 -0.602 1.00 79.00 99 PRO A CA 1
ATOM 742 C C . PRO A 1 99 ? 4.410 -9.349 -0.726 1.00 79.00 99 PRO A C 1
ATOM 744 O O . PRO A 1 99 ? 3.899 -10.394 -1.113 1.00 79.00 99 PRO A O 1
ATOM 747 N N . ASN A 1 100 ? 3.686 -8.254 -0.466 1.00 77.00 100 ASN A N 1
ATOM 748 C CA . ASN A 1 100 ? 2.222 -8.215 -0.527 1.00 77.00 100 ASN A CA 1
ATOM 749 C C . ASN A 1 100 ? 1.674 -8.109 -1.960 1.00 77.00 100 ASN A C 1
ATOM 751 O O . ASN A 1 100 ? 0.505 -8.407 -2.203 1.00 77.00 100 ASN A O 1
ATOM 755 N N . TRP A 1 101 ? 2.505 -7.689 -2.920 1.00 86.75 101 TRP A N 1
ATOM 756 C CA . TRP A 1 101 ? 2.081 -7.401 -4.300 1.00 86.75 101 TRP A CA 1
ATOM 757 C C . TRP A 1 101 ? 2.749 -8.289 -5.349 1.00 86.75 101 TRP A C 1
ATOM 759 O O . TRP A 1 101 ? 2.379 -8.251 -6.529 1.00 86.75 101 TRP A O 1
ATOM 769 N N . SER A 1 102 ? 3.695 -9.119 -4.916 1.00 82.19 102 SER A N 1
ATOM 770 C CA . SER A 1 102 ? 4.468 -10.031 -5.750 1.00 82.19 102 SER A CA 1
ATOM 771 C C . SER A 1 102 ? 4.145 -11.493 -5.453 1.00 82.19 102 SER A C 1
ATOM 773 O O . SER A 1 102 ? 3.544 -11.835 -4.437 1.00 82.19 102 SER A O 1
ATOM 775 N N . SER A 1 103 ? 4.515 -12.373 -6.380 1.00 80.75 103 SER A N 1
ATOM 776 C CA . SER A 1 103 ? 4.494 -13.816 -6.129 1.00 80.75 103 SER A CA 1
ATOM 777 C C . SER A 1 103 ? 5.802 -14.234 -5.446 1.00 80.75 103 SER A C 1
ATOM 779 O O . SER A 1 103 ? 6.841 -13.621 -5.711 1.00 80.75 103 SER A O 1
ATOM 781 N N . PRO A 1 104 ? 5.801 -15.295 -4.618 1.00 76.06 104 PRO A N 1
ATOM 782 C CA . PRO A 1 104 ? 7.022 -15.801 -3.999 1.00 76.06 104 PRO A CA 1
ATOM 783 C C . PRO A 1 104 ? 8.135 -16.049 -5.026 1.00 76.06 104 PRO A C 1
ATOM 785 O O . PRO A 1 104 ? 7.891 -16.603 -6.096 1.00 76.06 104 PRO A O 1
ATOM 788 N N . GLY A 1 105 ? 9.357 -15.627 -4.696 1.00 78.12 105 GLY A N 1
ATOM 789 C CA . GLY A 1 105 ? 10.528 -15.769 -5.568 1.00 78.12 105 GLY A CA 1
ATOM 790 C C . GLY A 1 105 ? 10.670 -14.695 -6.653 1.00 78.12 105 GLY A C 1
ATOM 791 O O . GLY A 1 105 ? 11.680 -14.684 -7.350 1.00 78.12 105 GLY A O 1
ATOM 792 N N . GLN A 1 106 ? 9.714 -13.770 -6.791 1.00 89.25 106 GLN A N 1
ATOM 793 C CA . GLN A 1 106 ? 9.854 -12.632 -7.701 1.00 89.25 106 GLN A CA 1
ATOM 794 C C . GLN A 1 106 ? 10.705 -11.512 -7.090 1.00 89.25 106 GLN A C 1
ATOM 796 O O . GLN A 1 106 ? 10.720 -11.293 -5.876 1.00 89.25 106 GLN A O 1
ATOM 801 N N . SER A 1 107 ? 11.384 -10.763 -7.960 1.00 91.56 107 SER A N 1
ATOM 802 C CA . SER A 1 107 ? 12.258 -9.650 -7.587 1.00 91.56 107 SER A CA 1
ATOM 803 C C . SER A 1 107 ? 11.627 -8.298 -7.936 1.00 91.56 107 SER A C 1
ATOM 805 O O . SER A 1 107 ? 11.101 -8.159 -9.043 1.00 91.56 107 SER A O 1
ATOM 807 N N . PRO A 1 108 ? 11.735 -7.269 -7.070 1.00 87.62 108 PRO A N 1
ATOM 808 C CA . PRO A 1 108 ? 11.298 -5.915 -7.415 1.00 87.62 108 PRO A CA 1
ATOM 809 C C . PRO A 1 108 ? 12.162 -5.290 -8.525 1.00 87.62 108 PRO A C 1
ATOM 811 O O . PRO A 1 108 ? 11.737 -4.337 -9.172 1.00 87.62 108 PRO A O 1
ATOM 814 N N . PHE A 1 109 ? 13.358 -5.839 -8.777 1.00 89.81 109 PHE A N 1
ATOM 815 C CA . PHE A 1 109 ? 14.252 -5.427 -9.864 1.00 89.81 109 PHE A CA 1
ATOM 816 C C . PHE A 1 109 ? 13.899 -6.049 -11.224 1.00 89.81 109 PHE A C 1
ATOM 818 O O . PHE A 1 109 ? 14.542 -5.725 -12.218 1.00 89.81 109 PHE A O 1
ATOM 825 N N . ASP A 1 110 ? 12.911 -6.948 -11.285 1.00 94.75 110 ASP A N 1
ATOM 826 C CA . ASP A 1 110 ? 12.396 -7.512 -12.534 1.00 94.75 110 ASP A CA 1
ATOM 827 C C . ASP A 1 110 ? 11.161 -6.714 -12.993 1.00 94.75 110 ASP A C 1
ATOM 829 O O . ASP A 1 110 ? 10.091 -6.842 -12.387 1.00 94.75 110 ASP A O 1
ATOM 833 N N . PRO A 1 111 ? 11.247 -5.917 -14.077 1.00 92.38 111 PRO A N 1
ATOM 834 C CA . PRO A 1 111 ? 10.119 -5.129 -14.577 1.00 92.38 111 PRO A CA 1
ATOM 835 C C . PRO A 1 111 ? 8.891 -5.960 -14.944 1.00 92.38 111 PRO A C 1
ATOM 837 O O . PRO A 1 111 ? 7.767 -5.465 -14.845 1.00 92.38 111 PRO A O 1
ATOM 840 N N . SER A 1 112 ? 9.080 -7.220 -15.350 1.00 88.00 112 SER A N 1
ATOM 841 C CA . SER A 1 112 ? 7.979 -8.113 -15.714 1.00 88.00 112 SER A CA 1
ATOM 842 C C . SER A 1 112 ? 7.136 -8.532 -14.507 1.00 88.00 112 SER A C 1
ATOM 844 O O . SER A 1 112 ? 5.946 -8.811 -14.663 1.00 88.00 112 SER A O 1
ATOM 846 N N . ALA A 1 113 ? 7.716 -8.490 -13.304 1.00 92.31 113 ALA A N 1
ATOM 847 C CA . ALA A 1 113 ? 7.022 -8.681 -12.036 1.00 92.31 113 ALA A CA 1
ATOM 848 C C . ALA A 1 113 ? 6.587 -7.345 -11.410 1.00 92.31 113 ALA A C 1
ATOM 850 O O . ALA A 1 113 ? 5.447 -7.216 -10.957 1.00 92.31 113 ALA A O 1
ATOM 851 N N . ALA A 1 114 ? 7.468 -6.342 -11.420 1.00 97.19 114 ALA A N 1
ATOM 852 C CA . ALA A 1 114 ? 7.268 -5.072 -10.732 1.00 97.19 114 ALA A CA 1
ATOM 853 C C . ALA A 1 114 ? 6.149 -4.217 -11.344 1.00 97.19 114 ALA A C 1
ATOM 855 O O . ALA A 1 114 ? 5.296 -3.728 -10.609 1.00 97.19 114 ALA A O 1
ATOM 856 N N . ILE A 1 115 ? 6.075 -4.095 -12.674 1.00 96.44 115 ILE A N 1
ATOM 857 C CA . ILE A 1 115 ? 5.056 -3.255 -13.329 1.00 96.44 115 ILE A CA 1
ATOM 858 C C . ILE A 1 115 ? 3.633 -3.804 -13.092 1.00 96.44 115 ILE A C 1
ATOM 860 O O . ILE A 1 115 ? 2.746 -3.039 -12.700 1.00 96.44 115 ILE A O 1
ATOM 864 N N . PRO A 1 116 ? 3.367 -5.120 -13.238 1.00 93.06 116 PRO A N 1
ATOM 865 C CA . PRO A 1 116 ? 2.074 -5.681 -12.849 1.00 93.06 116 PRO A CA 1
ATOM 866 C C . PRO A 1 116 ? 1.781 -5.575 -11.348 1.00 93.06 116 PRO A C 1
ATOM 868 O O . PRO A 1 116 ? 0.620 -5.402 -10.975 1.00 93.06 116 PRO A O 1
ATOM 871 N N . ALA A 1 117 ? 2.797 -5.696 -10.486 1.00 95.19 117 ALA A N 1
ATOM 872 C CA . ALA A 1 117 ? 2.641 -5.511 -9.044 1.00 95.19 117 ALA A CA 1
ATOM 873 C C . ALA A 1 117 ? 2.236 -4.069 -8.705 1.00 95.19 117 ALA A C 1
ATOM 875 O O . ALA A 1 117 ? 1.312 -3.878 -7.917 1.00 95.19 117 ALA A O 1
ATOM 876 N N . GLN A 1 118 ? 2.840 -3.068 -9.354 1.00 98.06 118 GLN A N 1
ATOM 877 C CA . GLN A 1 118 ? 2.479 -1.657 -9.189 1.00 98.06 118 GLN A CA 1
ATOM 878 C C . GLN A 1 118 ? 1.003 -1.435 -9.523 1.00 98.06 118 GLN A C 1
ATOM 880 O O . GLN A 1 118 ? 0.254 -0.948 -8.686 1.00 98.06 118 GLN A O 1
ATOM 885 N N . ALA A 1 119 ? 0.536 -1.916 -10.679 1.00 96.75 119 ALA A N 1
ATOM 886 C CA . ALA A 1 119 ? -0.874 -1.792 -11.053 1.00 96.75 119 ALA A CA 1
ATOM 887 C C . ALA A 1 119 ? -1.832 -2.517 -10.094 1.00 96.75 119 ALA A C 1
ATOM 889 O O . ALA A 1 119 ? -2.980 -2.099 -9.910 1.00 96.75 119 ALA A O 1
ATOM 890 N N . LYS A 1 120 ? -1.398 -3.628 -9.481 1.00 95.56 120 LYS A N 1
ATOM 891 C CA . LYS A 1 120 ? -2.174 -4.287 -8.421 1.00 95.56 120 LYS A CA 1
ATOM 892 C C . LYS A 1 120 ? -2.276 -3.404 -7.187 1.00 95.56 120 LYS A C 1
ATOM 894 O O . LYS A 1 120 ? -3.383 -3.253 -6.669 1.00 95.56 120 LYS A O 1
ATOM 899 N N . TYR A 1 121 ? -1.156 -2.829 -6.768 1.00 97.50 121 TYR A N 1
ATOM 900 C CA . TYR A 1 121 ? -1.083 -1.977 -5.594 1.00 97.50 121 TYR A CA 1
ATOM 901 C C . TYR A 1 121 ? -1.885 -0.684 -5.784 1.00 97.50 121 TYR A C 1
ATOM 903 O O . TYR A 1 121 ? -2.791 -0.413 -5.000 1.00 97.50 121 TYR A O 1
ATOM 911 N N . ASP A 1 122 ? -1.669 0.034 -6.886 1.00 98.31 122 ASP A N 1
ATOM 912 C CA . ASP A 1 122 ? -2.418 1.238 -7.262 1.00 98.31 122 ASP A CA 1
ATOM 913 C C . ASP A 1 122 ? -3.933 0.983 -7.289 1.00 98.31 122 ASP A C 1
ATOM 915 O O . ASP A 1 122 ? -4.723 1.752 -6.742 1.00 98.31 122 ASP A O 1
ATOM 919 N N . CYS A 1 123 ? -4.370 -0.142 -7.864 1.00 96.38 123 CYS A N 1
ATOM 920 C CA . CYS A 1 123 ? -5.779 -0.532 -7.861 1.00 96.38 123 CYS A CA 1
ATOM 921 C C . CYS A 1 123 ? -6.338 -0.734 -6.445 1.00 96.38 123 CYS A C 1
ATOM 923 O O . CYS A 1 123 ? -7.474 -0.336 -6.174 1.00 96.38 123 CYS A O 1
ATOM 925 N N . ALA A 1 124 ? -5.576 -1.365 -5.552 1.00 93.19 124 ALA A N 1
ATOM 926 C CA . ALA A 1 124 ? -6.005 -1.583 -4.177 1.00 93.19 124 ALA A CA 1
ATOM 927 C C . ALA A 1 124 ? -6.081 -0.265 -3.397 1.00 93.19 124 ALA A C 1
ATOM 929 O O . ALA A 1 124 ? -7.095 -0.002 -2.748 1.00 93.19 124 ALA A O 1
ATOM 930 N N . LEU A 1 125 ? -5.071 0.599 -3.544 1.00 96.12 125 LEU A N 1
ATOM 931 C CA . LEU A 1 125 ? -5.056 1.942 -2.967 1.00 96.12 125 LEU A CA 1
ATOM 932 C C . LEU A 1 125 ? -6.251 2.761 -3.456 1.00 96.12 125 LEU A C 1
ATOM 934 O O . LEU A 1 125 ? -6.995 3.306 -2.647 1.00 96.12 125 LEU A O 1
ATOM 938 N N . ALA A 1 126 ? -6.506 2.792 -4.765 1.00 96.69 126 ALA A N 1
ATOM 939 C CA . ALA A 1 126 ? -7.672 3.468 -5.328 1.00 96.69 126 ALA A CA 1
ATOM 940 C C . ALA A 1 126 ? -8.991 2.906 -4.767 1.00 96.69 126 ALA A C 1
ATOM 942 O O . ALA A 1 126 ? -9.891 3.669 -4.422 1.00 96.69 126 ALA A O 1
ATOM 943 N N . GLY A 1 127 ? -9.112 1.584 -4.618 1.00 93.19 127 GLY A N 1
ATOM 944 C CA . GLY A 1 127 ? -10.275 0.954 -3.988 1.00 93.19 127 GLY A CA 1
ATOM 945 C C . GLY A 1 127 ? -10.484 1.411 -2.541 1.00 93.19 127 GLY A C 1
ATOM 946 O O . GLY A 1 127 ? -11.608 1.755 -2.158 1.00 93.19 127 GLY A O 1
ATOM 947 N N . GLN A 1 128 ? -9.402 1.478 -1.764 1.00 90.69 128 GLN A N 1
ATOM 948 C CA . GLN A 1 128 ? -9.402 1.951 -0.380 1.00 90.69 128 GLN A CA 1
ATOM 949 C C . GLN A 1 128 ? -9.802 3.430 -0.288 1.00 90.69 128 GLN A C 1
ATOM 951 O O . GLN A 1 128 ? -10.726 3.766 0.454 1.00 90.69 128 GLN A O 1
ATOM 956 N N . MET A 1 129 ? -9.198 4.301 -1.106 1.00 97.81 129 MET A N 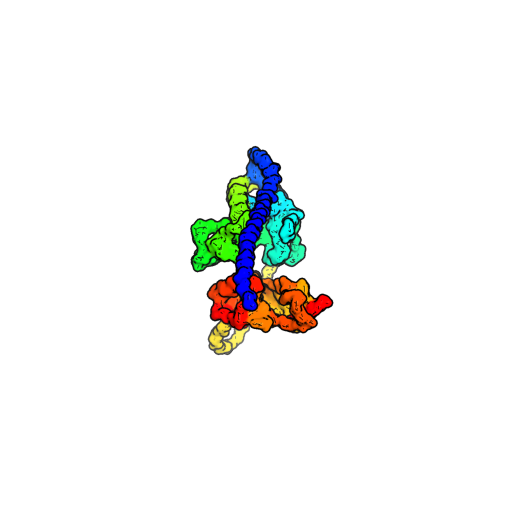1
ATOM 957 C CA . MET A 1 129 ? -9.528 5.732 -1.155 1.00 97.81 129 MET A CA 1
ATOM 958 C C . MET A 1 129 ? -10.996 5.958 -1.526 1.00 97.81 129 MET A C 1
ATOM 960 O O . MET A 1 129 ? -11.686 6.758 -0.895 1.00 97.81 129 MET A O 1
ATOM 964 N N . ALA A 1 130 ? -11.507 5.214 -2.511 1.00 95.00 130 ALA A N 1
ATOM 965 C CA . ALA A 1 130 ? -12.907 5.286 -2.912 1.00 95.00 130 ALA A CA 1
ATOM 966 C C . ALA A 1 130 ? -13.840 4.809 -1.788 1.00 95.00 130 ALA A C 1
ATOM 968 O O . ALA A 1 130 ? -14.930 5.352 -1.612 1.00 95.00 130 ALA A O 1
ATOM 969 N N . GLY A 1 131 ? -13.423 3.799 -1.018 1.00 88.62 131 GLY A N 1
ATOM 970 C CA . GLY A 1 131 ? -14.114 3.354 0.192 1.00 88.62 131 GLY A CA 1
ATOM 971 C C . GLY A 1 131 ? -14.258 4.477 1.213 1.00 88.62 131 GLY A C 1
ATOM 972 O O . GLY A 1 131 ? -15.373 4.780 1.637 1.00 88.62 131 GLY A O 1
ATOM 973 N N . TRP A 1 132 ? -13.162 5.161 1.528 1.00 92.88 132 TRP A N 1
ATOM 974 C CA . TRP A 1 132 ? -13.167 6.290 2.459 1.00 92.88 132 TRP A CA 1
ATOM 975 C C . TRP A 1 132 ? -13.940 7.503 1.935 1.00 92.88 132 TRP A C 1
ATOM 977 O O . TRP A 1 132 ? -14.656 8.147 2.699 1.00 92.88 132 TRP A O 1
ATOM 987 N N . GLN A 1 133 ? -13.919 7.765 0.627 1.00 94.88 133 GLN A N 1
ATOM 988 C CA . GLN A 1 133 ? -14.795 8.761 0.002 1.00 94.88 133 GLN A CA 1
ATOM 989 C C . GLN A 1 133 ? -16.282 8.398 0.118 1.00 94.88 133 GLN A C 1
ATOM 991 O O . GLN A 1 133 ? -17.133 9.269 0.317 1.00 94.88 133 GLN A O 1
ATOM 996 N N . ARG A 1 134 ? -16.641 7.113 -0.004 1.00 94.12 134 ARG A N 1
ATOM 997 C CA . ARG A 1 134 ? -18.027 6.662 0.205 1.00 94.12 134 ARG A CA 1
ATOM 998 C C . ARG A 1 134 ? -18.466 6.858 1.653 1.00 94.12 134 ARG A C 1
ATOM 1000 O O . ARG A 1 134 ? -19.588 7.300 1.865 1.00 94.12 134 ARG A O 1
ATOM 1007 N N . GLN A 1 135 ? -17.565 6.608 2.597 1.00 89.75 135 GLN A N 1
ATOM 1008 C CA . GLN A 1 135 ? -17.785 6.756 4.038 1.00 89.75 135 GLN A CA 1
ATOM 1009 C C . GLN A 1 135 ? -17.725 8.213 4.532 1.00 89.75 135 GLN A C 1
ATOM 1011 O O . GLN A 1 135 ? -17.974 8.459 5.705 1.00 89.75 135 GLN A O 1
ATOM 1016 N N . GLY A 1 136 ? -17.397 9.179 3.665 1.00 90.44 136 GLY A N 1
ATOM 1017 C CA . GLY A 1 136 ? -17.279 10.594 4.040 1.00 90.44 136 GLY A CA 1
ATOM 1018 C C . GLY A 1 136 ? -15.988 10.947 4.786 1.00 90.44 136 GLY A C 1
ATOM 1019 O O . GLY A 1 136 ? -15.846 12.074 5.242 1.00 90.44 136 GLY A O 1
ATOM 1020 N N . MET A 1 137 ? -15.038 10.014 4.884 1.00 85.56 137 MET A N 1
ATOM 1021 C CA . MET A 1 137 ? -13.740 10.225 5.539 1.00 85.56 137 MET A CA 1
ATOM 1022 C C . MET A 1 137 ? -12.742 10.971 4.645 1.00 85.56 137 MET A C 1
ATOM 1024 O O . MET A 1 137 ? -11.798 11.577 5.135 1.00 85.56 137 MET A O 1
ATOM 1028 N N . LEU A 1 138 ? -12.943 10.917 3.327 1.00 93.56 138 LEU A N 1
ATOM 1029 C CA . LEU A 1 138 ? -12.185 11.692 2.350 1.00 93.56 138 LEU A CA 1
ATOM 1030 C C . LEU A 1 138 ? -13.137 12.501 1.479 1.00 93.56 138 LEU A C 1
ATOM 1032 O O . LEU A 1 138 ? -14.206 12.021 1.090 1.00 93.56 138 LEU A O 1
ATOM 1036 N N . SER A 1 139 ? -12.723 13.714 1.116 1.00 92.81 139 SER A N 1
ATOM 1037 C CA . SER A 1 139 ? -13.518 14.544 0.218 1.00 92.81 139 SER A CA 1
ATOM 1038 C C . SER A 1 139 ? -13.673 13.886 -1.156 1.00 92.81 139 SER A C 1
ATOM 1040 O O . SER A 1 139 ? -12.692 13.505 -1.803 1.00 92.81 139 SER A O 1
ATOM 1042 N N . ARG A 1 140 ? -14.917 13.822 -1.647 1.00 92.75 140 ARG A N 1
ATOM 1043 C CA . ARG A 1 140 ? -15.243 13.403 -3.023 1.00 92.75 140 ARG A CA 1
ATOM 1044 C C . ARG A 1 140 ? -14.822 14.424 -4.079 1.00 92.75 140 ARG A C 1
ATOM 1046 O O . ARG A 1 140 ? -14.785 14.081 -5.254 1.00 92.75 140 ARG A O 1
ATOM 1053 N N . SER A 1 141 ? -14.485 15.653 -3.676 1.00 96.25 141 SER A N 1
ATOM 1054 C CA . SER A 1 141 ? -13.950 16.662 -4.597 1.00 96.25 141 SER A CA 1
ATOM 1055 C C . SER A 1 141 ? -12.512 16.369 -5.028 1.00 96.25 141 SER A C 1
ATOM 1057 O O . SER A 1 141 ? -12.065 16.911 -6.036 1.00 96.25 141 SER A O 1
ATOM 1059 N N . ILE A 1 142 ? -11.783 15.512 -4.302 1.00 97.19 142 ILE A N 1
ATOM 1060 C CA . ILE A 1 142 ? -10.419 15.126 -4.667 1.00 97.19 142 ILE A CA 1
ATOM 1061 C C . ILE A 1 142 ? -10.492 13.935 -5.638 1.00 97.19 142 ILE A C 1
ATOM 1063 O O . ILE A 1 142 ? -11.015 12.880 -5.269 1.00 97.19 142 ILE A O 1
ATOM 1067 N N . PRO A 1 143 ? -9.958 14.053 -6.868 1.00 98.00 143 PRO A N 1
ATOM 1068 C CA . PRO A 1 143 ? -9.948 12.953 -7.826 1.00 98.00 143 PRO A CA 1
ATOM 1069 C C . PRO A 1 143 ? -9.271 11.695 -7.278 1.00 98.00 143 PRO A C 1
ATOM 1071 O O . PRO A 1 143 ? -8.188 11.767 -6.691 1.00 98.00 143 PRO A O 1
ATOM 1074 N N . LEU A 1 144 ? -9.868 10.531 -7.546 1.00 98.06 144 LEU A N 1
ATOM 1075 C CA . LEU A 1 144 ? -9.414 9.255 -6.993 1.00 98.06 144 LEU A CA 1
ATOM 1076 C C . LEU A 1 144 ? -7.960 8.922 -7.355 1.00 98.06 144 LEU A C 1
ATOM 1078 O O . LEU A 1 144 ? -7.201 8.486 -6.497 1.00 98.06 144 LEU A O 1
ATOM 1082 N N . THR A 1 145 ? -7.547 9.203 -8.594 1.00 98.69 145 THR A N 1
ATOM 1083 C CA . THR A 1 145 ? -6.154 9.055 -9.045 1.00 98.69 145 THR A CA 1
ATOM 1084 C C . THR A 1 145 ? -5.178 9.854 -8.181 1.00 98.69 145 THR A C 1
ATOM 1086 O O . THR A 1 145 ? -4.102 9.365 -7.859 1.00 98.69 145 THR A O 1
ATOM 1089 N N . ARG A 1 146 ? -5.542 11.069 -7.749 1.00 98.69 146 ARG A N 1
ATOM 1090 C CA . ARG A 1 146 ? -4.660 11.898 -6.913 1.00 98.69 146 ARG A CA 1
ATOM 1091 C C . ARG A 1 146 ? -4.528 11.333 -5.502 1.00 98.69 146 ARG A C 1
ATOM 1093 O O . ARG A 1 146 ? -3.428 11.335 -4.962 1.00 98.69 146 ARG A O 1
ATOM 1100 N N . LEU A 1 147 ? -5.624 10.833 -4.927 1.00 98.62 147 LEU A N 1
ATOM 1101 C CA . LEU A 1 147 ? -5.598 10.161 -3.623 1.00 98.62 147 LEU A CA 1
ATOM 1102 C C . LEU A 1 147 ? -4.791 8.859 -3.682 1.00 98.62 147 LEU A C 1
ATOM 1104 O O . LEU A 1 147 ? -4.014 8.587 -2.778 1.00 98.62 147 LEU A O 1
ATOM 1108 N N . MET A 1 148 ? -4.929 8.089 -4.762 1.00 98.69 148 MET A N 1
ATOM 1109 C CA . MET A 1 148 ? -4.153 6.872 -5.004 1.00 98.69 148 MET A CA 1
ATOM 1110 C C . MET A 1 148 ? -2.648 7.161 -5.084 1.00 98.69 148 MET A C 1
ATOM 1112 O O . MET A 1 148 ? -1.881 6.538 -4.360 1.00 98.69 148 MET A O 1
ATOM 1116 N N . LEU A 1 149 ? -2.227 8.137 -5.897 1.00 98.75 149 LEU A N 1
ATOM 1117 C CA . LEU A 1 149 ? -0.817 8.540 -5.994 1.00 98.75 149 LEU A CA 1
ATOM 1118 C C . LEU A 1 149 ? -0.282 9.062 -4.653 1.00 98.75 149 LEU A C 1
ATOM 1120 O O . LEU A 1 149 ? 0.840 8.749 -4.264 1.00 98.75 149 LEU A O 1
ATOM 1124 N N . ALA A 1 150 ? -1.091 9.829 -3.917 1.00 98.06 150 ALA A N 1
ATOM 1125 C CA . ALA A 1 150 ? -0.719 10.276 -2.579 1.00 98.06 150 ALA A CA 1
ATOM 1126 C C . ALA A 1 150 ? -0.540 9.091 -1.619 1.00 98.06 150 ALA A C 1
ATOM 1128 O O . ALA A 1 150 ? 0.404 9.081 -0.836 1.00 98.06 150 ALA A O 1
ATOM 1129 N N . ALA A 1 151 ? -1.408 8.082 -1.709 1.00 96.06 151 ALA A N 1
ATOM 1130 C CA . ALA A 1 151 ? -1.346 6.886 -0.882 1.00 96.06 151 ALA A CA 1
ATOM 1131 C C . ALA A 1 151 ? -0.165 5.976 -1.245 1.00 96.06 151 ALA A C 1
ATOM 1133 O O . ALA A 1 151 ? 0.379 5.331 -0.356 1.00 96.06 151 ALA A O 1
ATOM 1134 N N . TYR A 1 152 ? 0.265 5.953 -2.509 1.00 96.12 152 TYR A N 1
ATOM 1135 C CA . TYR A 1 152 ? 1.468 5.228 -2.923 1.00 96.12 152 TYR A CA 1
ATOM 1136 C C . TYR A 1 152 ? 2.717 5.819 -2.261 1.00 96.12 152 TYR A C 1
ATOM 1138 O O . TYR A 1 152 ? 3.546 5.087 -1.736 1.00 96.12 152 TYR A O 1
ATOM 1146 N N . ASN A 1 153 ? 2.815 7.153 -2.229 1.00 93.38 153 ASN A N 1
ATOM 1147 C CA . ASN A 1 153 ? 3.977 7.858 -1.692 1.00 93.38 153 ASN A CA 1
ATOM 1148 C C . ASN A 1 153 ? 3.970 8.017 -0.160 1.00 93.38 153 ASN A C 1
ATOM 1150 O O . ASN A 1 153 ? 5.014 7.890 0.470 1.00 93.38 153 ASN A O 1
ATOM 1154 N N . ALA A 1 154 ? 2.822 8.337 0.441 1.00 84.75 154 ALA A N 1
ATOM 1155 C CA . ALA A 1 154 ? 2.700 8.649 1.871 1.00 84.75 154 ALA A CA 1
ATOM 1156 C C . ALA A 1 154 ? 2.073 7.519 2.702 1.00 84.75 154 ALA A C 1
ATOM 1158 O O . ALA A 1 154 ? 1.882 7.673 3.911 1.00 84.75 154 ALA A O 1
ATOM 1159 N N . GLY A 1 155 ? 1.678 6.424 2.051 1.00 82.81 155 GLY A N 1
ATOM 1160 C CA . GLY A 1 155 ? 0.806 5.411 2.629 1.00 82.81 155 GLY A CA 1
ATOM 1161 C C . GLY A 1 155 ? -0.662 5.855 2.668 1.00 82.81 155 GLY A C 1
ATOM 1162 O O . GLY A 1 155 ? -0.993 7.029 2.863 1.00 82.81 155 GLY A O 1
ATOM 1163 N N . ALA A 1 156 ? -1.573 4.889 2.538 1.00 80.44 156 ALA A N 1
ATOM 1164 C CA . ALA A 1 156 ? -3.018 5.118 2.609 1.00 80.44 156 ALA A CA 1
ATOM 1165 C C . ALA A 1 156 ? -3.435 5.847 3.899 1.00 80.44 156 ALA A C 1
ATOM 1167 O O . ALA A 1 156 ? -4.185 6.819 3.858 1.00 80.44 156 ALA A O 1
ATOM 1168 N N . HIS A 1 157 ? -2.900 5.441 5.050 1.00 74.06 157 HIS A N 1
ATOM 1169 C CA . HIS A 1 157 ? -3.228 6.078 6.327 1.00 74.06 157 HIS A CA 1
ATOM 1170 C C . HIS A 1 157 ? -2.705 7.517 6.436 1.00 74.06 157 HIS A C 1
ATOM 1172 O O . HIS A 1 157 ? -3.349 8.338 7.084 1.00 74.06 157 HIS A O 1
ATOM 1178 N N . GLY A 1 158 ? -1.600 7.859 5.762 1.00 80.12 158 GLY A N 1
ATOM 1179 C CA . GLY A 1 158 ? -1.141 9.245 5.658 1.00 80.12 158 GLY A CA 1
ATOM 1180 C C . GLY A 1 158 ? -2.187 10.132 4.983 1.00 80.12 158 GLY A C 1
ATOM 1181 O O . GLY A 1 158 ? -2.527 11.192 5.507 1.00 80.12 158 GLY A O 1
ATOM 1182 N N . VAL A 1 159 ? -2.763 9.655 3.874 1.00 85.69 159 VAL A N 1
ATOM 1183 C CA . VAL A 1 159 ? -3.859 10.330 3.154 1.00 85.69 159 VAL A CA 1
ATOM 1184 C C . VAL A 1 159 ? -5.105 10.462 4.027 1.00 85.69 159 VAL A C 1
ATOM 1186 O O . VAL A 1 159 ? -5.723 11.525 4.068 1.00 85.69 159 VAL A O 1
ATOM 1189 N N . LEU A 1 160 ? -5.455 9.406 4.768 1.00 87.56 160 LEU A N 1
ATOM 1190 C CA . LEU A 1 160 ? -6.598 9.433 5.679 1.00 87.56 160 LEU A CA 1
ATOM 1191 C C . LEU A 1 160 ? -6.436 10.487 6.778 1.00 87.56 160 LEU A C 1
ATOM 1193 O O . LEU A 1 160 ? -7.340 11.293 6.975 1.00 87.56 160 LEU A O 1
ATOM 1197 N N . ARG A 1 161 ? -5.277 10.519 7.451 1.00 81.19 161 ARG A N 1
ATOM 1198 C CA . ARG A 1 161 ? -4.981 11.496 8.515 1.00 81.19 161 ARG A CA 1
ATOM 1199 C C . ARG A 1 161 ? -5.032 12.934 8.014 1.00 81.19 161 ARG A C 1
ATOM 1201 O O . ARG A 1 161 ? -5.480 13.818 8.730 1.00 81.19 161 ARG A O 1
ATOM 1208 N N . ALA A 1 162 ? -4.589 13.165 6.782 1.00 86.56 162 ALA A N 1
ATOM 1209 C CA . ALA A 1 162 ? -4.645 14.482 6.162 1.00 86.56 162 ALA A CA 1
ATOM 1210 C C . ALA A 1 162 ? -6.047 14.863 5.646 1.00 86.56 162 ALA A C 1
ATOM 1212 O O . ALA A 1 162 ? -6.228 15.985 5.177 1.00 86.56 162 ALA A O 1
ATOM 1213 N N . GLY A 1 163 ? -7.022 13.943 5.654 1.00 89.62 163 GLY A N 1
ATOM 1214 C CA . GLY A 1 163 ? -8.324 14.139 5.004 1.00 89.62 163 GLY A CA 1
ATOM 1215 C C . GLY A 1 163 ? -8.227 14.306 3.478 1.00 89.62 163 GLY A C 1
ATOM 1216 O O . GLY A 1 163 ? -9.154 14.808 2.837 1.00 89.62 163 GLY A O 1
ATOM 1217 N N . GLY A 1 164 ? -7.099 13.919 2.876 1.00 94.69 164 GLY A N 1
ATOM 1218 C CA . GLY A 1 164 ? -6.735 14.255 1.505 1.00 94.69 164 GLY A CA 1
ATOM 1219 C C . GLY A 1 164 ? -5.239 14.086 1.252 1.00 94.69 164 GLY A C 1
ATOM 1220 O O . GLY A 1 164 ? -4.595 13.212 1.814 1.00 94.69 164 GLY A O 1
ATOM 1221 N N . ILE A 1 165 ? -4.658 14.908 0.379 1.00 97.25 165 ILE A N 1
ATOM 1222 C CA . ILE A 1 165 ? -3.225 14.819 0.055 1.00 97.25 165 ILE A CA 1
ATOM 1223 C C . ILE A 1 165 ? -2.405 15.416 1.219 1.00 97.25 165 ILE A C 1
ATOM 1225 O O . ILE A 1 165 ? -2.569 16.607 1.491 1.00 97.25 165 ILE A O 1
ATOM 1229 N N . PRO A 1 166 ? -1.511 14.655 1.885 1.00 90.94 166 PRO A N 1
ATOM 1230 C CA . PRO A 1 166 ? -0.724 15.160 3.013 1.00 90.94 166 PRO A CA 1
ATOM 1231 C C . PRO A 1 166 ? 0.230 16.284 2.614 1.00 90.94 166 PRO A C 1
ATOM 1233 O O . PRO A 1 166 ? 0.938 16.167 1.616 1.00 90.94 166 PRO A O 1
ATOM 1236 N N . ASN A 1 167 ? 0.320 17.340 3.427 1.00 92.44 167 ASN A N 1
ATOM 1237 C CA . ASN A 1 167 ? 1.295 18.418 3.243 1.00 92.44 167 ASN A CA 1
ATOM 1238 C C . ASN A 1 167 ? 2.602 18.139 4.012 1.00 92.44 167 ASN A C 1
ATOM 1240 O O . ASN A 1 167 ? 2.967 18.866 4.929 1.00 92.44 167 ASN A O 1
ATOM 1244 N N . ASN A 1 168 ? 3.289 17.050 3.663 1.00 84.56 168 ASN A N 1
ATOM 1245 C CA . ASN A 1 168 ? 4.528 16.591 4.314 1.00 84.56 168 ASN A CA 1
ATOM 1246 C C . ASN A 1 168 ? 5.814 17.054 3.593 1.00 84.56 168 ASN A C 1
ATOM 1248 O O . ASN A 1 168 ? 6.876 16.468 3.782 1.00 84.56 168 ASN A O 1
ATOM 1252 N N . GLY A 1 169 ? 5.712 18.046 2.702 1.00 86.44 169 GLY A N 1
ATOM 1253 C CA . GLY A 1 169 ? 6.833 18.553 1.901 1.00 86.44 169 GLY A CA 1
ATOM 1254 C C . GLY A 1 169 ? 7.237 17.693 0.694 1.00 86.44 169 GLY A C 1
ATOM 1255 O O . GLY A 1 169 ? 8.006 18.165 -0.138 1.00 86.44 169 GLY A O 1
ATOM 1256 N N . ILE A 1 170 ? 6.704 16.473 0.541 1.00 82.50 170 ILE A N 1
ATOM 1257 C CA . ILE A 1 170 ? 7.090 15.537 -0.534 1.00 82.50 170 ILE A CA 1
ATOM 1258 C C . ILE A 1 170 ? 5.883 15.153 -1.397 1.00 82.50 170 ILE A C 1
ATOM 1260 O O . ILE A 1 170 ? 5.893 15.316 -2.621 1.00 82.50 170 ILE A O 1
ATOM 1264 N N . THR A 1 171 ? 4.813 14.675 -0.767 1.00 90.88 171 THR A N 1
ATOM 1265 C CA . THR A 1 171 ? 3.667 14.050 -1.439 1.00 90.88 171 THR A CA 1
ATOM 1266 C C . THR A 1 171 ? 2.909 14.977 -2.393 1.00 90.88 171 THR A C 1
ATOM 1268 O O . THR A 1 171 ? 2.575 14.529 -3.493 1.00 90.88 171 THR A O 1
ATOM 1271 N N . PRO A 1 172 ? 2.674 16.270 -2.089 1.00 93.50 172 PRO A N 1
ATOM 1272 C CA . PRO A 1 172 ? 2.022 17.167 -3.042 1.00 93.50 172 PRO A CA 1
ATOM 1273 C C . PRO A 1 172 ? 2.838 17.327 -4.332 1.00 93.50 172 PRO A C 1
ATOM 1275 O O . PRO A 1 172 ? 2.281 17.304 -5.431 1.00 93.50 172 PRO A O 1
ATOM 1278 N N . GLY A 1 173 ? 4.166 17.429 -4.202 1.00 90.56 173 GLY A N 1
ATOM 1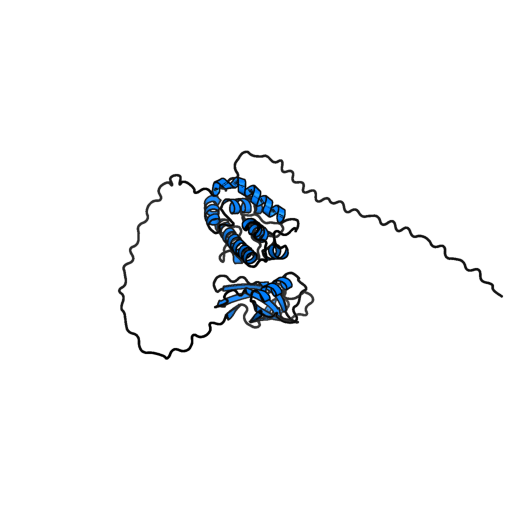279 C CA . GLY A 1 173 ? 5.093 17.508 -5.329 1.00 90.56 173 GLY A CA 1
ATOM 1280 C C . GLY A 1 173 ? 5.104 16.225 -6.158 1.00 90.56 173 GLY A C 1
ATOM 1281 O O . GLY A 1 173 ? 5.036 16.293 -7.384 1.00 90.56 173 GLY A O 1
ATOM 1282 N N . TYR A 1 174 ? 5.108 15.064 -5.500 1.00 95.56 174 TYR A N 1
ATOM 1283 C CA . TYR A 1 174 ? 4.996 13.754 -6.147 1.00 95.56 174 TYR A CA 1
ATOM 1284 C C . TYR A 1 174 ? 3.720 13.639 -6.995 1.00 95.56 174 TYR A C 1
ATOM 1286 O O . TYR A 1 174 ? 3.793 13.380 -8.199 1.00 95.56 174 TYR A O 1
ATOM 1294 N N . VAL A 1 175 ? 2.555 13.923 -6.401 1.00 98.31 175 VAL A N 1
ATOM 1295 C CA . VAL A 1 175 ? 1.260 13.853 -7.097 1.00 98.31 175 VAL A CA 1
ATOM 1296 C C . VAL A 1 175 ? 1.230 14.814 -8.284 1.00 98.31 175 VAL A C 1
ATOM 1298 O O . VAL A 1 175 ? 0.840 14.425 -9.383 1.00 98.31 175 VAL A O 1
ATOM 1301 N N . ASN A 1 176 ? 1.650 16.067 -8.094 1.00 97.06 176 ASN A N 1
ATOM 1302 C CA . ASN A 1 176 ? 1.620 17.066 -9.162 1.00 97.06 176 ASN A CA 1
ATOM 1303 C C . ASN A 1 176 ? 2.579 16.717 -10.306 1.00 97.06 176 ASN A C 1
ATOM 1305 O O . ASN A 1 176 ? 2.195 16.838 -11.468 1.00 97.06 176 ASN A O 1
ATOM 1309 N N . ARG A 1 177 ? 3.786 16.226 -9.996 1.00 94.56 177 ARG A N 1
ATOM 1310 C CA . ARG A 1 177 ? 4.764 15.788 -11.001 1.00 94.56 177 ARG A CA 1
ATOM 1311 C C . ARG A 1 177 ? 4.192 14.691 -11.893 1.00 94.56 177 ARG A C 1
ATOM 1313 O O . ARG A 1 177 ? 4.262 14.815 -13.111 1.00 94.56 177 ARG A O 1
ATOM 1320 N N . ILE A 1 178 ? 3.582 13.663 -11.305 1.00 98.19 178 ILE A N 1
ATOM 1321 C CA . ILE A 1 178 ? 3.009 12.540 -12.062 1.00 98.19 178 ILE A CA 1
ATOM 1322 C C . ILE A 1 178 ? 1.792 12.983 -12.867 1.00 98.19 178 ILE A C 1
ATOM 1324 O O . ILE A 1 178 ? 1.688 12.656 -14.046 1.00 98.19 178 ILE A O 1
ATOM 1328 N N . MET A 1 179 ? 0.886 13.763 -12.272 1.00 98.00 179 MET A N 1
ATOM 1329 C CA . MET A 1 179 ? -0.298 14.250 -12.985 1.00 98.00 179 MET A CA 1
ATOM 1330 C C . MET A 1 179 ? 0.082 15.113 -14.193 1.00 98.00 179 MET A C 1
ATOM 1332 O O . MET A 1 179 ? -0.486 14.920 -15.268 1.00 98.00 179 MET A O 1
ATOM 1336 N N . ASN A 1 180 ? 1.068 16.002 -14.050 1.00 94.50 180 ASN A N 1
ATOM 1337 C CA . ASN A 1 180 ? 1.575 16.810 -15.158 1.00 94.50 180 ASN A CA 1
ATOM 1338 C C . ASN A 1 180 ? 2.254 15.930 -16.211 1.00 94.50 180 ASN A C 1
ATOM 1340 O O . ASN A 1 180 ? 1.898 15.998 -17.383 1.00 94.50 180 ASN A O 1
ATOM 1344 N N . ARG A 1 181 ? 3.154 15.033 -15.792 1.00 92.44 181 ARG A N 1
ATOM 1345 C CA . ARG A 1 181 ? 3.861 14.130 -16.708 1.00 92.44 181 ARG A CA 1
ATOM 1346 C C . ARG A 1 181 ? 2.922 13.190 -17.464 1.00 92.44 181 ARG A C 1
ATOM 1348 O O . ARG A 1 181 ? 3.167 12.872 -18.622 1.00 92.44 181 ARG A O 1
ATOM 1355 N N . SER A 1 182 ? 1.811 12.783 -16.856 1.00 95.38 182 SER A N 1
ATOM 1356 C CA . SER A 1 182 ? 0.823 11.912 -17.503 1.00 95.38 182 SER A CA 1
ATOM 1357 C C . SER A 1 182 ? 0.180 12.534 -18.748 1.00 95.38 182 SER A C 1
ATOM 1359 O O . SER A 1 182 ? -0.305 11.805 -19.611 1.00 95.38 182 SER A O 1
ATOM 1361 N N . GLN A 1 183 ? 0.209 13.863 -18.891 1.00 93.00 183 GLN A N 1
ATOM 1362 C CA . GLN A 1 183 ? -0.294 14.547 -20.085 1.00 93.00 183 GLN A CA 1
ATOM 1363 C C . GLN A 1 183 ? 0.566 14.230 -21.316 1.00 93.00 183 GLN A C 1
ATOM 1365 O O . GLN A 1 183 ? 0.023 13.993 -22.397 1.00 93.00 183 GLN A O 1
ATOM 1370 N N . ASP A 1 184 ? 1.883 14.094 -21.138 1.00 88.62 184 ASP A N 1
ATOM 1371 C CA . ASP A 1 184 ? 2.808 13.706 -22.210 1.00 88.62 184 ASP A CA 1
ATOM 1372 C C . ASP A 1 184 ? 2.579 12.258 -22.676 1.00 88.62 184 ASP A C 1
ATOM 1374 O O . ASP A 1 184 ? 2.913 11.902 -23.808 1.00 88.62 184 ASP A O 1
ATOM 1378 N N . TYR A 1 185 ? 1.958 11.437 -21.822 1.00 90.12 185 TYR A N 1
ATOM 1379 C CA . TYR A 1 185 ? 1.582 10.048 -22.084 1.00 90.12 185 TYR A CA 1
ATOM 1380 C C . TYR A 1 185 ? 0.122 9.861 -22.512 1.00 90.12 185 TYR A C 1
ATOM 1382 O O . TYR A 1 185 ? -0.287 8.734 -22.777 1.00 90.12 185 TYR A O 1
ATOM 1390 N N . ALA A 1 186 ? -0.675 10.927 -22.649 1.00 85.75 186 ALA A N 1
ATOM 1391 C CA . ALA A 1 186 ? -2.105 10.820 -22.974 1.00 85.75 186 ALA A CA 1
ATOM 1392 C C . ALA A 1 186 ? -2.391 10.109 -24.315 1.00 85.75 186 ALA A C 1
ATOM 1394 O O . ALA A 1 186 ? -3.487 9.601 -24.544 1.00 85.75 186 ALA A O 1
ATOM 1395 N N . TRP A 1 187 ? -1.402 10.045 -25.213 1.00 82.06 187 TRP A N 1
ATOM 1396 C CA . TRP A 1 187 ? -1.484 9.268 -26.451 1.00 82.06 187 TRP A CA 1
ATOM 1397 C C . TRP A 1 187 ? -1.614 7.757 -26.205 1.00 82.06 187 TRP A C 1
ATOM 1399 O O . TRP A 1 187 ? -2.173 7.069 -27.055 1.00 82.06 187 TRP A O 1
ATOM 1409 N N . ALA A 1 188 ? -1.111 7.257 -25.074 1.00 80.62 188 ALA A N 1
ATOM 1410 C CA . ALA A 1 188 ? -1.029 5.835 -24.752 1.00 80.62 188 ALA A CA 1
ATOM 1411 C C . ALA A 1 188 ? -2.351 5.246 -24.236 1.00 80.62 188 ALA A C 1
ATOM 1413 O O . ALA A 1 188 ? -2.509 4.031 -24.227 1.00 80.62 188 ALA A O 1
ATOM 1414 N N . ASP A 1 189 ? -3.313 6.085 -23.840 1.00 78.19 189 ASP A N 1
ATOM 1415 C CA . ASP A 1 189 ? -4.647 5.618 -23.436 1.00 78.19 189 ASP A CA 1
ATOM 1416 C C . ASP A 1 189 ? -5.614 5.487 -24.616 1.00 78.19 189 ASP A C 1
ATOM 1418 O O . ASP A 1 189 ? -6.739 5.009 -24.456 1.00 78.19 189 ASP A O 1
ATOM 1422 N N . LYS A 1 190 ? -5.211 5.940 -25.809 1.00 73.81 190 LYS A N 1
ATOM 1423 C CA . LYS A 1 190 ? -6.014 5.735 -27.012 1.00 73.81 190 LYS A CA 1
ATOM 1424 C C . LYS A 1 190 ? -5.968 4.248 -27.374 1.00 73.81 190 LYS A C 1
ATOM 1426 O O . LYS A 1 190 ? -4.884 3.667 -27.344 1.00 73.81 190 LYS A O 1
ATOM 1431 N N . PRO A 1 191 ? -7.102 3.634 -27.758 1.00 55.25 191 PRO A N 1
ATOM 1432 C CA . PRO A 1 191 ? -7.095 2.281 -28.290 1.00 55.25 191 PRO A CA 1
ATOM 1433 C C . PRO A 1 191 ? -6.088 2.206 -29.434 1.00 55.25 191 PRO A C 1
ATOM 1435 O O . PRO A 1 191 ? -6.167 2.992 -30.381 1.00 55.25 191 PRO A O 1
ATOM 1438 N N . VAL A 1 192 ? -5.126 1.290 -29.338 1.00 50.59 192 VAL A N 1
ATOM 1439 C CA . VAL A 1 192 ? -4.210 1.023 -30.444 1.00 50.59 192 VAL A CA 1
ATOM 1440 C C . VAL A 1 192 ? -5.063 0.470 -31.584 1.00 50.59 192 VAL A C 1
ATOM 1442 O O . VAL A 1 192 ? -5.527 -0.668 -31.520 1.00 50.59 192 VAL A O 1
ATOM 1445 N N . THR A 1 193 ? -5.295 1.264 -32.632 1.00 41.34 193 THR A N 1
ATOM 1446 C CA . THR A 1 193 ? -5.650 0.710 -33.938 1.00 41.34 193 THR A CA 1
ATOM 1447 C C . THR A 1 193 ? -4.502 -0.213 -34.316 1.00 41.34 193 THR A C 1
ATOM 1449 O O . THR A 1 193 ? -3.374 0.240 -34.505 1.00 41.34 193 THR A O 1
ATOM 1452 N N . GLN A 1 194 ? -4.762 -1.520 -34.295 1.00 36.59 194 GLN A N 1
ATOM 1453 C CA . GLN A 1 194 ? -3.754 -2.545 -34.532 1.00 36.59 194 GLN A CA 1
ATOM 1454 C C . GLN A 1 194 ? -3.025 -2.250 -35.849 1.00 36.59 194 GLN A C 1
ATOM 1456 O O . GLN A 1 194 ? -3.603 -2.371 -36.926 1.00 36.59 194 GLN A O 1
ATOM 1461 N N . ALA A 1 195 ? -1.749 -1.869 -35.766 1.00 41.06 195 ALA A N 1
ATOM 1462 C CA . ALA A 1 195 ? -0.850 -2.038 -36.895 1.00 41.06 195 ALA A CA 1
ATOM 1463 C C . ALA A 1 195 ? -0.681 -3.555 -37.132 1.00 41.06 195 ALA A C 1
ATOM 1465 O O . ALA A 1 195 ? -0.673 -4.310 -36.152 1.00 41.06 195 ALA A O 1
ATOM 1466 N N . PRO A 1 196 ? -0.573 -4.025 -38.389 1.00 31.31 196 PRO A N 1
ATOM 1467 C CA . PRO A 1 196 ? -0.595 -5.451 -38.697 1.00 31.31 196 PRO A CA 1
ATOM 1468 C C . PRO A 1 196 ? 0.552 -6.172 -37.985 1.00 31.31 196 PRO A C 1
ATOM 1470 O O . PRO A 1 196 ? 1.722 -5.856 -38.199 1.00 31.31 196 PRO A O 1
ATOM 1473 N N . GLN A 1 197 ? 0.225 -7.138 -37.129 1.00 36.22 197 GLN A N 1
ATOM 1474 C CA . GLN A 1 197 ? 1.223 -8.041 -36.562 1.00 36.22 197 GLN A CA 1
ATOM 1475 C C . GLN A 1 197 ? 1.692 -9.019 -37.655 1.00 36.22 197 GLN A C 1
ATOM 1477 O O . GLN A 1 197 ? 0.844 -9.571 -38.363 1.00 36.22 197 GLN A O 1
ATOM 1482 N N . PRO A 1 198 ? 3.004 -9.281 -37.808 1.00 37.16 198 PRO A N 1
ATOM 1483 C CA . PRO A 1 198 ? 3.469 -10.381 -38.642 1.00 37.16 198 PRO A CA 1
ATOM 1484 C C . PRO A 1 198 ? 2.955 -11.709 -38.070 1.00 37.16 198 PRO A C 1
ATOM 1486 O O . PRO A 1 198 ? 2.972 -11.934 -36.859 1.00 37.16 198 PRO A O 1
ATOM 1489 N N . ALA A 1 199 ? 2.443 -12.559 -38.960 1.00 35.16 199 ALA A N 1
ATOM 1490 C CA . ALA A 1 199 ? 1.706 -13.769 -38.626 1.00 35.16 199 ALA A CA 1
ATOM 1491 C C . ALA A 1 199 ? 2.515 -14.728 -37.735 1.00 35.16 199 ALA A C 1
ATOM 1493 O O . ALA A 1 199 ? 3.574 -15.218 -38.123 1.00 35.16 199 ALA A O 1
ATOM 1494 N N . VAL A 1 200 ? 1.973 -15.046 -36.557 1.00 38.72 200 VAL A N 1
ATOM 1495 C CA . VAL A 1 200 ? 2.467 -16.134 -35.707 1.00 38.72 200 VAL A CA 1
ATOM 1496 C C . VAL A 1 200 ? 1.934 -17.459 -36.256 1.00 38.72 200 VAL A C 1
ATOM 1498 O O . VAL A 1 200 ? 0.729 -17.629 -36.455 1.00 38.72 200 VAL A O 1
ATOM 1501 N N . ALA A 1 201 ? 2.849 -18.390 -36.526 1.00 36.03 201 ALA A N 1
ATOM 1502 C CA . ALA A 1 201 ? 2.558 -19.731 -37.015 1.00 36.03 201 ALA A CA 1
ATOM 1503 C C . ALA A 1 201 ? 1.651 -20.509 -36.043 1.00 36.03 201 ALA A C 1
ATOM 1505 O O . ALA A 1 201 ? 1.853 -20.511 -34.829 1.00 36.03 201 ALA A O 1
ATOM 1506 N N . LYS A 1 202 ? 0.637 -21.172 -36.607 1.00 34.12 202 LYS A N 1
ATOM 1507 C CA . LYS A 1 202 ? -0.386 -21.947 -35.894 1.00 34.12 202 LYS A CA 1
ATOM 1508 C C . LYS A 1 202 ? 0.224 -23.222 -35.300 1.00 34.12 202 LYS A C 1
ATOM 1510 O O . LYS A 1 202 ? 0.766 -24.032 -36.046 1.00 34.12 202 LYS A O 1
ATOM 1515 N N . SER A 1 203 ? 0.072 -23.443 -33.996 1.00 34.53 203 SER A N 1
ATOM 1516 C CA . SER A 1 203 ? 0.260 -24.757 -33.369 1.00 34.53 203 SER A CA 1
ATOM 1517 C C . SER A 1 203 ? -1.091 -25.460 -33.172 1.00 34.53 203 SER A C 1
ATOM 1519 O O . SER A 1 203 ? -2.118 -24.835 -32.910 1.00 34.53 203 SER A O 1
ATOM 1521 N N . HIS A 1 204 ? -1.082 -26.774 -33.399 1.00 35.22 204 HIS A N 1
ATOM 1522 C CA . HIS A 1 204 ? -2.247 -27.655 -33.504 1.00 35.22 204 HIS A CA 1
ATOM 1523 C C . HIS A 1 204 ? -3.004 -27.853 -32.172 1.00 35.22 204 HIS A C 1
ATOM 1525 O O . HIS A 1 204 ? -2.370 -27.934 -31.120 1.00 35.22 204 HIS A O 1
ATOM 1531 N N . PRO A 1 205 ? -4.341 -28.031 -32.199 1.00 36.22 205 PRO A N 1
ATOM 1532 C CA . PRO A 1 205 ? -5.118 -28.381 -31.015 1.00 36.22 205 PRO A CA 1
ATOM 1533 C C . PRO A 1 205 ? -5.031 -29.884 -30.702 1.00 36.22 205 PRO A C 1
ATOM 1535 O O . PRO A 1 205 ? -5.319 -30.730 -31.549 1.00 36.22 205 PRO A O 1
ATOM 1538 N N . VAL A 1 206 ? -4.687 -30.216 -29.455 1.00 35.12 206 VAL A N 1
ATOM 1539 C CA . VAL A 1 206 ? -4.837 -31.568 -28.897 1.00 35.12 206 VAL A CA 1
ATOM 1540 C C . VAL A 1 206 ? -6.290 -31.750 -28.455 1.00 35.12 206 VAL A C 1
ATOM 1542 O O . VAL A 1 206 ? -6.782 -31.052 -27.571 1.00 35.12 206 VAL A O 1
ATOM 1545 N N . VAL A 1 207 ? -6.981 -32.692 -29.094 1.00 36.16 207 VAL A N 1
ATOM 1546 C CA . VAL A 1 207 ? -8.362 -33.089 -28.797 1.00 36.16 207 VAL A CA 1
ATOM 1547 C C . VAL A 1 207 ? -8.386 -33.966 -27.541 1.00 36.16 207 VAL A C 1
ATOM 1549 O O . VAL A 1 207 ? -7.880 -35.086 -27.556 1.00 36.16 207 VAL A O 1
ATOM 1552 N N . ALA A 1 208 ? -9.015 -33.490 -26.465 1.00 36.84 208 ALA A N 1
ATOM 1553 C CA . ALA A 1 208 ? -9.379 -34.321 -25.317 1.00 36.84 208 ALA A CA 1
ATOM 1554 C 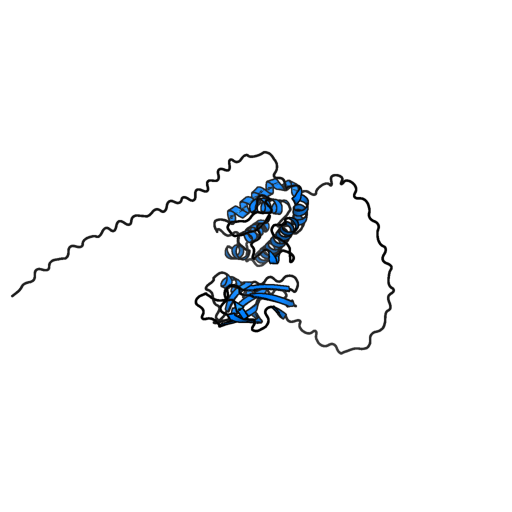C . ALA A 1 208 ? -10.790 -34.907 -25.521 1.00 36.84 208 ALA A C 1
ATOM 1556 O O . ALA A 1 208 ? -11.747 -34.176 -25.775 1.00 36.84 208 ALA A O 1
ATOM 1557 N N . LYS A 1 209 ? -10.913 -36.238 -25.434 1.00 37.41 209 LYS A N 1
ATOM 1558 C CA . LYS A 1 209 ? -12.180 -36.982 -25.567 1.00 37.41 209 LYS A CA 1
ATOM 1559 C C . LYS A 1 209 ? -13.096 -36.800 -24.335 1.00 37.41 209 LYS A C 1
ATOM 1561 O O . LYS A 1 209 ? -12.581 -36.631 -23.230 1.00 37.41 209 LYS A O 1
ATOM 1566 N N . PRO A 1 210 ? -14.433 -36.915 -24.485 1.00 35.88 210 PRO A N 1
ATOM 1567 C CA . PRO A 1 210 ? -15.381 -36.787 -23.381 1.00 35.88 210 PRO A CA 1
ATOM 1568 C C . PRO A 1 210 ? -15.531 -38.095 -22.586 1.00 35.88 210 PRO A C 1
ATOM 1570 O O . PRO A 1 210 ? -15.554 -39.187 -23.155 1.00 35.88 210 PRO A O 1
ATOM 1573 N N . ARG A 1 211 ? -15.672 -37.978 -21.260 1.00 33.44 211 ARG A N 1
ATOM 1574 C CA . ARG A 1 211 ? -15.968 -39.088 -20.335 1.00 33.44 211 ARG A CA 1
ATOM 1575 C C . ARG A 1 211 ? -17.480 -39.139 -20.050 1.00 33.44 211 ARG A C 1
ATOM 1577 O O . ARG A 1 211 ? -18.062 -38.080 -19.817 1.00 33.44 211 ARG A O 1
ATOM 1584 N N . PRO A 1 212 ? -18.128 -40.319 -20.046 1.00 37.56 212 PRO A N 1
ATOM 1585 C CA . PRO A 1 212 ? -19.568 -40.420 -19.837 1.00 37.56 212 PRO A CA 1
ATOM 1586 C C . PRO A 1 212 ? -19.968 -40.224 -18.368 1.00 37.56 212 PRO A C 1
ATOM 1588 O O . PRO A 1 212 ? -19.269 -40.645 -17.444 1.00 37.56 212 PRO A O 1
ATOM 1591 N N . SER A 1 213 ? -21.126 -39.586 -18.197 1.00 38.94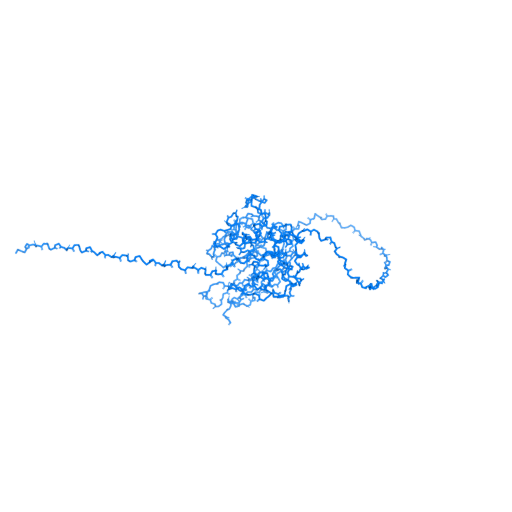 213 SER A N 1
ATOM 1592 C CA . SER A 1 213 ? -21.841 -39.374 -16.940 1.00 38.94 213 SER A CA 1
ATOM 1593 C C . SER A 1 213 ? -22.532 -40.662 -16.490 1.00 38.94 213 SER A C 1
ATOM 1595 O O . SER A 1 213 ? -23.213 -41.308 -17.285 1.00 38.94 213 SER A O 1
ATOM 1597 N N . ALA A 1 214 ? -22.394 -41.012 -15.212 1.00 37.44 214 ALA A N 1
ATOM 1598 C CA . ALA A 1 214 ? -23.212 -42.027 -14.561 1.00 37.44 214 ALA A CA 1
ATOM 1599 C C . ALA A 1 214 ? -23.787 -41.436 -13.271 1.00 37.44 214 ALA A C 1
ATOM 1601 O O . ALA A 1 214 ? -23.082 -41.241 -12.281 1.00 37.44 214 ALA A O 1
ATOM 1602 N N . ALA A 1 215 ? -25.084 -41.139 -13.310 1.00 40.62 215 ALA A N 1
ATOM 1603 C CA . ALA A 1 215 ? -25.883 -40.817 -12.144 1.00 40.62 215 ALA A CA 1
ATOM 1604 C C . ALA A 1 215 ? -26.060 -42.070 -11.272 1.00 40.62 215 ALA A C 1
ATOM 1606 O O . ALA A 1 215 ? -26.418 -43.137 -11.774 1.00 40.62 215 ALA A O 1
ATOM 1607 N N . LYS A 1 216 ? -25.865 -41.935 -9.957 1.00 34.72 216 LYS A N 1
ATOM 1608 C CA . LYS A 1 216 ? -26.394 -42.877 -8.964 1.00 34.72 216 LYS A CA 1
ATOM 1609 C C . LYS A 1 216 ? -26.899 -42.133 -7.729 1.00 34.72 216 LYS A C 1
ATOM 1611 O O . LYS A 1 216 ? -26.436 -41.048 -7.397 1.00 34.72 216 LYS A O 1
ATOM 1616 N N . ALA A 1 217 ? -27.935 -42.726 -7.152 1.00 35.84 217 ALA A N 1
ATOM 1617 C CA . ALA A 1 217 ? -28.991 -42.115 -6.365 1.00 35.84 217 ALA A CA 1
ATOM 1618 C C . ALA A 1 217 ? -28.612 -41.663 -4.940 1.00 35.84 217 ALA A C 1
ATOM 1620 O O . ALA A 1 217 ? -27.716 -42.208 -4.299 1.00 35.84 217 ALA A O 1
ATOM 1621 N N . ARG A 1 218 ? -29.395 -40.694 -4.448 1.00 41.28 218 ARG A N 1
ATOM 1622 C CA . ARG A 1 218 ? -29.507 -40.242 -3.048 1.00 41.28 218 ARG A CA 1
ATOM 1623 C C . ARG A 1 218 ? -30.014 -41.362 -2.127 1.00 41.28 218 ARG A C 1
ATOM 1625 O O . ARG A 1 218 ? -30.958 -42.049 -2.513 1.00 41.28 218 ARG A O 1
ATOM 1632 N N . PRO A 1 219 ? -29.571 -41.394 -0.859 1.00 41.41 219 PRO A N 1
ATOM 1633 C CA . PRO A 1 219 ? -30.412 -41.805 0.252 1.00 41.41 219 PRO A CA 1
ATOM 1634 C C . PRO A 1 219 ? -30.833 -40.611 1.127 1.00 41.41 219 PRO A C 1
ATOM 1636 O O . PRO A 1 219 ? -30.486 -39.453 0.886 1.00 41.41 219 PRO A O 1
ATOM 1639 N N . ALA A 1 220 ? -31.704 -40.936 2.074 1.00 39.84 220 ALA A N 1
ATOM 1640 C CA . ALA A 1 220 ? -32.763 -40.114 2.629 1.00 39.84 220 ALA A CA 1
ATOM 1641 C C . ALA A 1 220 ? -32.353 -39.017 3.627 1.00 39.84 220 ALA A C 1
ATOM 1643 O O . ALA A 1 220 ? -31.350 -39.088 4.330 1.00 39.84 220 ALA A O 1
ATOM 1644 N N . SER A 1 221 ? -33.249 -38.029 3.669 1.00 46.12 221 SER A N 1
ATOM 1645 C CA . SER A 1 221 ? -33.535 -37.015 4.683 1.00 46.12 221 SER A CA 1
ATOM 1646 C C . SER A 1 221 ? -32.855 -37.152 6.052 1.00 46.12 221 SER A C 1
ATOM 1648 O O . SER A 1 221 ? -33.253 -37.971 6.877 1.00 46.12 221 SER A O 1
ATOM 1650 N N . ALA A 1 222 ? -31.970 -36.200 6.353 1.00 47.62 222 ALA A N 1
ATOM 1651 C CA . ALA A 1 222 ? -31.777 -35.702 7.711 1.00 47.62 222 ALA A CA 1
ATOM 1652 C C . ALA A 1 222 ? -32.614 -34.421 7.881 1.00 47.62 222 ALA A C 1
ATOM 1654 O O . ALA A 1 222 ? -32.672 -33.588 6.974 1.00 47.62 222 ALA A O 1
ATOM 1655 N N . LYS A 1 223 ? -33.304 -34.292 9.021 1.00 47.47 223 LYS A N 1
ATOM 1656 C CA . LYS A 1 223 ? -34.136 -33.128 9.375 1.00 47.47 223 LYS A CA 1
ATOM 1657 C C . LYS A 1 223 ? -33.349 -31.815 9.189 1.00 47.47 223 LYS A C 1
ATOM 1659 O O . LYS A 1 223 ? -32.173 -31.786 9.559 1.00 47.47 223 LYS A O 1
ATOM 1664 N N . PRO A 1 224 ? -33.971 -30.733 8.680 1.00 42.16 224 PRO A N 1
ATOM 1665 C CA . PRO A 1 224 ? -33.295 -29.451 8.529 1.00 42.16 224 PRO A CA 1
ATOM 1666 C C . PRO A 1 224 ? -32.881 -28.932 9.910 1.00 42.16 224 PRO A C 1
ATOM 1668 O O . PRO A 1 224 ? -33.721 -28.551 10.721 1.00 42.16 224 PRO A O 1
ATOM 1671 N N . HIS A 1 225 ? -31.577 -28.952 10.185 1.00 41.91 225 HIS A N 1
ATOM 1672 C CA . HIS A 1 225 ? -31.013 -28.107 11.228 1.00 41.91 225 HIS A CA 1
ATOM 1673 C C . HIS A 1 225 ? -31.065 -26.655 10.733 1.00 41.91 225 HIS A C 1
ATOM 1675 O O . HIS A 1 225 ? -30.845 -26.425 9.538 1.00 41.91 225 HIS A O 1
ATOM 1681 N N . PRO A 1 226 ? -31.342 -25.675 11.610 1.00 47.34 226 PRO A N 1
ATOM 1682 C CA . PRO A 1 226 ? -31.194 -24.266 11.265 1.00 47.34 226 PRO A CA 1
ATOM 1683 C C . PRO A 1 226 ? -29.802 -24.040 10.657 1.00 47.34 226 PRO A C 1
ATOM 1685 O O . PRO A 1 226 ? -28.842 -24.638 11.156 1.00 47.34 226 PRO A O 1
ATOM 1688 N N . PRO A 1 227 ? -29.655 -23.224 9.596 1.00 47.53 227 PRO A N 1
ATOM 1689 C CA . PRO A 1 227 ? -28.343 -22.942 9.032 1.00 47.53 227 PRO A CA 1
ATOM 1690 C C . PRO A 1 227 ? -27.434 -22.433 10.151 1.00 47.53 227 PRO A C 1
ATOM 1692 O O . PRO A 1 227 ? -27.754 -21.451 10.823 1.00 47.53 227 PRO A O 1
ATOM 1695 N N . ALA A 1 228 ? -26.326 -23.143 10.384 1.00 53.03 228 ALA A N 1
ATOM 1696 C CA . ALA A 1 228 ? -25.318 -22.715 11.337 1.00 53.03 228 ALA A CA 1
ATOM 1697 C C . ALA A 1 228 ? -24.907 -21.287 10.966 1.00 53.03 228 ALA A C 1
ATOM 1699 O O . ALA A 1 228 ? -24.497 -21.033 9.832 1.00 53.03 228 ALA A O 1
ATOM 1700 N N . VAL A 1 229 ? -25.064 -20.350 11.902 1.00 56.22 229 VAL A N 1
ATOM 1701 C CA . VAL A 1 229 ? -24.624 -18.968 11.708 1.00 56.22 229 VAL A CA 1
ATOM 1702 C C . VAL A 1 229 ? -23.123 -19.019 11.445 1.00 56.22 229 VAL A C 1
ATOM 1704 O O . VAL A 1 229 ? -22.345 -19.346 12.341 1.00 56.22 229 VAL A O 1
ATOM 1707 N N . LEU A 1 230 ? -22.729 -18.753 10.202 1.00 68.94 230 LEU A N 1
ATOM 1708 C CA . LEU A 1 230 ? -21.336 -18.718 9.781 1.00 68.94 230 LEU A CA 1
ATOM 1709 C C . LEU A 1 230 ? -20.641 -17.584 10.542 1.00 68.94 230 LEU A C 1
ATOM 1711 O O . LEU A 1 230 ? -20.879 -16.405 10.283 1.00 68.94 230 LEU A O 1
ATOM 1715 N N . ARG A 1 231 ? -19.836 -17.945 11.545 1.00 80.06 231 ARG A N 1
ATOM 1716 C CA . ARG A 1 231 ? -19.074 -16.991 12.355 1.00 80.06 231 ARG A CA 1
ATOM 1717 C C . ARG A 1 231 ? -17.732 -16.701 11.683 1.00 80.06 231 ARG A C 1
ATOM 1719 O O . ARG A 1 231 ? -17.135 -17.627 11.131 1.00 80.06 231 ARG A O 1
ATOM 1726 N N . PRO A 1 232 ? -17.244 -15.452 11.744 1.00 87.94 232 PRO A N 1
ATOM 1727 C CA . PRO A 1 232 ? -15.901 -15.143 11.288 1.00 87.94 232 PRO A CA 1
ATOM 1728 C C . PRO A 1 232 ? -14.876 -15.929 12.110 1.00 87.94 232 PRO A C 1
ATOM 1730 O O . PRO A 1 232 ? -15.000 -16.026 13.331 1.00 87.94 232 PRO A O 1
ATOM 1733 N N . SER A 1 233 ? -13.864 -16.474 11.443 1.00 89.62 233 SER A N 1
ATOM 1734 C CA . SER A 1 233 ? -12.777 -17.213 12.086 1.00 89.62 233 SER A CA 1
ATOM 1735 C C . SER A 1 233 ? -11.433 -16.805 11.507 1.00 89.62 233 SER A C 1
ATOM 1737 O O . SER A 1 233 ? -11.308 -16.632 10.293 1.00 89.62 233 SER A O 1
ATOM 1739 N N . VAL A 1 234 ? -10.422 -16.728 12.366 1.00 93.75 234 VAL A N 1
ATOM 1740 C CA . VAL A 1 234 ? -9.028 -16.484 11.994 1.00 93.75 234 VAL A CA 1
ATOM 1741 C C . VAL A 1 234 ? -8.203 -17.642 12.536 1.00 93.75 234 VAL A C 1
ATOM 1743 O O . VAL A 1 234 ? -8.337 -18.001 13.702 1.00 93.75 234 VAL A O 1
ATOM 1746 N N . THR A 1 235 ? -7.370 -18.245 11.697 1.00 93.50 235 THR A N 1
ATOM 1747 C CA . THR A 1 235 ? -6.409 -19.269 12.115 1.00 93.50 235 THR A CA 1
ATOM 1748 C C . THR A 1 235 ? -4.998 -18.727 12.013 1.00 93.50 235 THR A C 1
ATOM 1750 O O . THR A 1 235 ? -4.722 -17.885 11.160 1.00 93.50 235 THR A O 1
ATOM 1753 N N . VAL A 1 236 ? -4.110 -19.246 12.856 1.00 92.62 236 VAL A N 1
ATOM 1754 C CA . VAL A 1 236 ? -2.669 -18.990 12.816 1.00 92.62 236 VAL A CA 1
ATOM 1755 C C . VAL A 1 236 ? -1.984 -20.289 12.408 1.00 92.62 236 VAL A C 1
ATOM 1757 O O . VAL A 1 236 ? -2.171 -21.319 13.050 1.00 92.62 236 VAL A O 1
ATOM 1760 N N . ALA A 1 237 ? -1.215 -20.243 11.326 1.00 89.00 237 ALA A N 1
ATOM 1761 C CA . ALA A 1 237 ? -0.365 -21.339 10.873 1.00 89.00 237 ALA A CA 1
ATOM 1762 C C . ALA A 1 237 ? 1.069 -21.185 11.401 1.00 89.00 237 ALA A C 1
ATOM 1764 O O . ALA A 1 237 ? 1.696 -22.172 11.779 1.00 89.00 237 ALA A O 1
ATOM 1765 N N . THR A 1 238 ? 1.578 -19.951 11.448 1.00 83.88 238 THR A N 1
ATOM 1766 C CA . THR A 1 238 ? 2.889 -19.621 12.019 1.00 83.88 238 THR A CA 1
ATOM 1767 C C . THR A 1 238 ? 2.815 -18.317 12.813 1.00 83.88 238 THR A C 1
ATOM 1769 O O . THR A 1 238 ? 2.061 -17.430 12.407 1.00 83.88 238 THR A O 1
ATOM 1772 N N . PRO A 1 239 ? 3.611 -18.162 13.885 1.00 86.75 239 PRO A N 1
ATOM 1773 C CA . PRO A 1 239 ? 4.515 -19.156 14.472 1.00 86.75 239 PRO A CA 1
ATOM 1774 C C . PRO A 1 239 ? 3.758 -20.223 15.282 1.00 86.75 239 PRO A C 1
ATOM 1776 O O . PRO A 1 239 ? 2.592 -20.049 15.632 1.00 86.75 239 PRO A O 1
ATOM 1779 N N . ALA A 1 240 ? 4.424 -21.342 15.585 1.00 85.94 240 ALA A N 1
ATOM 1780 C CA . ALA A 1 240 ? 3.878 -22.324 16.520 1.00 85.94 240 ALA A CA 1
ATOM 1781 C C . ALA A 1 240 ? 3.815 -21.728 17.937 1.00 85.94 240 ALA A C 1
ATOM 1783 O O . ALA A 1 240 ? 4.624 -20.864 18.294 1.00 85.94 240 ALA A O 1
ATOM 1784 N N . LEU A 1 241 ? 2.881 -22.206 18.760 1.00 84.88 241 LEU A N 1
ATOM 1785 C CA . LEU A 1 241 ? 2.722 -21.729 20.132 1.00 84.88 241 LEU A CA 1
ATOM 1786 C C . LEU A 1 241 ? 4.036 -21.865 20.921 1.00 84.88 241 LEU A C 1
ATOM 1788 O O . LEU A 1 241 ? 4.655 -22.928 20.923 1.00 84.88 241 LEU A O 1
ATOM 1792 N N . ASN A 1 242 ? 4.434 -20.798 21.615 1.00 85.38 242 ASN A N 1
ATOM 1793 C CA . ASN A 1 242 ? 5.664 -20.702 22.409 1.00 85.38 242 ASN A CA 1
ATOM 1794 C C . ASN A 1 242 ? 6.961 -20.855 21.595 1.00 85.38 242 ASN A C 1
ATOM 1796 O O . ASN A 1 242 ? 8.000 -21.223 22.152 1.00 85.38 242 ASN A O 1
ATOM 1800 N N . SER A 1 243 ? 6.920 -20.560 20.292 1.00 88.38 243 SER A N 1
ATOM 1801 C CA . SER A 1 243 ? 8.137 -20.465 19.480 1.00 88.38 243 SER A CA 1
ATOM 1802 C C . SER A 1 243 ? 9.115 -19.470 20.104 1.00 88.38 243 SER A C 1
ATOM 1804 O O . SER A 1 243 ? 8.713 -18.410 20.588 1.00 88.38 243 SER A O 1
ATOM 1806 N N . ARG A 1 244 ? 10.404 -19.823 20.097 1.00 92.00 244 ARG A N 1
ATOM 1807 C CA . ARG A 1 244 ? 11.478 -18.922 20.520 1.00 92.00 244 ARG A CA 1
ATOM 1808 C C . ARG A 1 244 ? 11.829 -17.995 19.367 1.00 92.00 244 ARG A C 1
ATOM 1810 O O . ARG A 1 244 ? 12.096 -18.473 18.267 1.00 92.00 244 ARG A O 1
ATOM 1817 N N . VAL A 1 245 ? 11.831 -16.698 19.630 1.00 89.81 245 VAL A N 1
ATOM 1818 C CA . VAL A 1 245 ? 12.093 -15.646 18.641 1.00 89.81 245 VAL A CA 1
ATOM 1819 C C . VAL A 1 245 ? 13.119 -14.677 19.215 1.00 89.81 245 VAL A C 1
ATOM 1821 O O . VAL A 1 245 ? 13.195 -14.506 20.433 1.00 89.81 245 VAL A O 1
ATOM 1824 N N . SER A 1 246 ? 13.943 -14.071 18.362 1.00 87.81 246 SER A N 1
ATOM 1825 C CA . SER A 1 246 ? 14.885 -13.047 18.817 1.00 87.81 246 SER A CA 1
ATOM 1826 C C . SER A 1 246 ? 14.203 -11.688 18.826 1.00 87.81 246 SER A C 1
ATOM 1828 O O . SER A 1 246 ? 13.436 -11.372 17.918 1.00 87.81 246 SER A O 1
ATOM 1830 N N . GLN A 1 247 ? 14.523 -10.861 19.816 1.00 82.38 247 GLN A N 1
ATOM 1831 C CA . GLN A 1 247 ? 13.928 -9.532 19.956 1.00 82.38 247 GLN A CA 1
ATOM 1832 C C . GLN A 1 247 ? 14.090 -8.666 18.690 1.00 82.38 247 GLN A C 1
ATOM 1834 O O . GLN A 1 247 ? 13.135 -8.087 18.185 1.00 82.38 247 GLN A O 1
ATOM 1839 N N . SER A 1 248 ? 15.299 -8.643 18.115 1.00 79.81 248 SER A N 1
ATOM 1840 C CA . SER A 1 248 ? 15.592 -7.875 16.898 1.00 79.81 248 SER A CA 1
ATOM 1841 C C . SER A 1 248 ? 15.103 -8.533 15.604 1.00 79.81 248 SER A C 1
ATOM 1843 O O . SER A 1 248 ? 14.976 -7.856 14.588 1.00 79.81 248 SER A O 1
ATOM 1845 N N . GLY A 1 249 ? 14.929 -9.857 15.600 1.00 78.44 249 GLY A N 1
ATOM 1846 C CA . GLY A 1 249 ? 14.505 -10.608 14.415 1.00 78.44 249 GLY A CA 1
ATOM 1847 C C . GLY A 1 249 ? 12.990 -10.729 14.285 1.00 78.44 249 GLY A C 1
ATOM 1848 O O . GLY A 1 249 ? 12.498 -10.862 13.165 1.00 78.44 249 GLY A O 1
ATOM 1849 N N . GLY A 1 250 ? 12.279 -10.661 15.412 1.00 86.56 250 GLY A N 1
ATOM 1850 C CA . GLY A 1 250 ? 10.834 -10.801 15.494 1.00 86.56 250 GLY A CA 1
ATOM 1851 C C . GLY A 1 250 ? 10.319 -12.100 14.886 1.00 86.56 250 GLY A C 1
ATOM 1852 O O . GLY A 1 250 ? 11.000 -13.134 14.924 1.00 86.56 250 GLY A O 1
ATOM 1853 N N . PHE A 1 251 ? 9.108 -12.067 14.338 1.00 84.19 251 PHE A N 1
ATOM 1854 C CA . PHE A 1 251 ? 8.517 -13.215 13.657 1.00 84.19 251 PHE A CA 1
ATOM 1855 C C . PHE A 1 251 ? 7.556 -12.824 12.533 1.00 84.19 251 PHE A C 1
ATOM 1857 O O . PHE A 1 251 ? 6.947 -11.762 12.536 1.00 84.19 251 PHE A O 1
ATOM 1864 N N . SER A 1 252 ? 7.379 -13.740 11.578 1.00 84.25 252 SER A N 1
ATOM 1865 C CA . SER A 1 252 ? 6.332 -13.633 10.558 1.00 84.25 252 SER A CA 1
ATOM 1866 C C . SER A 1 252 ? 5.109 -14.448 10.969 1.00 84.25 252 SER A C 1
ATOM 1868 O O . SER A 1 252 ? 5.146 -15.687 11.012 1.00 84.25 252 SER A O 1
ATOM 1870 N N . ALA A 1 253 ? 4.007 -13.758 11.219 1.00 89.19 253 ALA A N 1
ATOM 1871 C CA . ALA A 1 253 ? 2.707 -14.346 11.473 1.00 89.19 253 ALA A CA 1
ATOM 1872 C C . ALA A 1 253 ? 1.991 -14.642 10.150 1.00 89.19 253 ALA A C 1
ATOM 1874 O O . ALA A 1 253 ? 1.965 -13.812 9.242 1.00 89.19 253 ALA A O 1
ATOM 1875 N N . ARG A 1 254 ? 1.400 -15.830 10.009 1.00 90.38 254 ARG A N 1
ATOM 1876 C CA . ARG A 1 254 ? 0.611 -16.190 8.819 1.00 90.38 254 ARG A CA 1
ATOM 1877 C C . ARG A 1 254 ? -0.560 -17.060 9.199 1.00 90.38 254 ARG A C 1
ATOM 1879 O O . ARG A 1 254 ? -0.473 -17.854 10.137 1.00 90.38 254 ARG A O 1
ATOM 1886 N N . GLY A 1 255 ? -1.607 -17.015 8.391 1.00 90.19 255 GLY A N 1
ATOM 1887 C CA . GLY A 1 255 ? -2.718 -17.932 8.548 1.00 90.19 255 GLY A CA 1
ATOM 1888 C C . GLY A 1 255 ? -3.829 -17.714 7.541 1.00 90.19 255 GLY A C 1
ATOM 1889 O O . GLY A 1 255 ? -3.609 -17.217 6.434 1.00 90.19 255 GLY A O 1
ATOM 1890 N N . THR A 1 256 ? -5.035 -18.127 7.925 1.00 90.38 256 THR A N 1
ATOM 1891 C CA . THR A 1 256 ? -6.220 -17.976 7.078 1.00 90.38 256 THR A CA 1
ATOM 1892 C C . THR A 1 256 ? -7.344 -17.266 7.801 1.00 90.38 256 THR A C 1
ATOM 1894 O O . THR A 1 256 ? -7.405 -17.250 9.030 1.00 90.38 256 THR A O 1
ATOM 1897 N N . VAL A 1 257 ? -8.246 -16.685 7.022 1.00 90.19 257 VAL A N 1
ATOM 1898 C CA . VAL A 1 257 ? -9.502 -16.136 7.506 1.00 90.19 257 VAL A CA 1
ATOM 1899 C C . VAL A 1 257 ? -10.680 -16.767 6.774 1.00 90.19 257 VAL A C 1
ATOM 1901 O O . VAL A 1 257 ? -10.585 -17.134 5.603 1.00 90.19 257 VAL A O 1
ATOM 1904 N N . SER A 1 258 ? -11.820 -16.849 7.449 1.00 90.00 258 SER A N 1
ATOM 1905 C CA . SER A 1 258 ? -13.092 -17.251 6.852 1.00 90.00 258 SER A CA 1
ATOM 1906 C C . SER A 1 258 ? -14.211 -16.360 7.375 1.00 90.00 258 SER A C 1
ATOM 1908 O O . SER A 1 258 ? -14.193 -15.955 8.535 1.00 90.00 258 SER A O 1
ATOM 1910 N N . GLN A 1 259 ? -15.183 -16.049 6.513 1.00 85.31 259 GLN A N 1
ATOM 1911 C CA . GLN A 1 259 ? -16.421 -15.341 6.875 1.00 85.31 259 GLN A CA 1
ATOM 1912 C C . GLN A 1 259 ? -16.217 -13.959 7.537 1.00 85.31 259 GLN A C 1
ATOM 1914 O O . GLN A 1 259 ? -17.064 -13.512 8.307 1.00 85.31 259 GLN A O 1
ATOM 1919 N N . ILE A 1 260 ? -15.116 -13.250 7.241 1.00 81.62 260 ILE A N 1
ATOM 1920 C CA . ILE A 1 260 ? -14.803 -11.960 7.895 1.00 81.62 260 ILE A CA 1
ATOM 1921 C C . ILE A 1 260 ? -15.724 -10.807 7.465 1.00 81.62 260 ILE A C 1
ATOM 1923 O O . ILE A 1 260 ? -15.871 -9.823 8.192 1.00 81.62 260 ILE A O 1
ATOM 1927 N N . GLY A 1 261 ? -16.393 -10.940 6.315 1.00 84.38 261 GLY A N 1
ATOM 1928 C CA . GLY A 1 261 ? -17.289 -9.917 5.778 1.00 84.38 261 GLY A CA 1
ATOM 1929 C C . GLY A 1 261 ? -16.546 -8.612 5.491 1.00 84.38 261 GLY A C 1
ATOM 1930 O O . GLY A 1 261 ? -15.531 -8.613 4.804 1.00 84.38 261 GLY A O 1
ATOM 1931 N N . THR A 1 262 ? -17.053 -7.499 6.022 1.00 78.44 262 THR A N 1
ATOM 1932 C CA . THR A 1 262 ? -16.445 -6.162 5.888 1.00 78.44 262 THR A CA 1
ATOM 1933 C C . THR A 1 262 ? -15.489 -5.810 7.029 1.00 78.44 262 THR A C 1
ATOM 1935 O O . THR A 1 262 ? -15.053 -4.663 7.119 1.00 78.44 262 THR A O 1
ATOM 1938 N N . ARG A 1 263 ? -15.222 -6.746 7.948 1.00 85.56 263 ARG A N 1
ATOM 1939 C CA . ARG A 1 263 ? -14.307 -6.511 9.068 1.00 85.56 263 ARG A CA 1
ATOM 1940 C C . ARG A 1 263 ? -12.869 -6.481 8.574 1.00 85.56 263 ARG A C 1
ATOM 1942 O O . ARG A 1 263 ? -12.518 -7.153 7.608 1.00 85.56 263 ARG A O 1
ATOM 1949 N N . THR A 1 264 ? -12.048 -5.717 9.273 1.00 86.50 264 THR A N 1
ATOM 1950 C CA . THR A 1 264 ? -10.598 -5.667 9.060 1.00 86.50 264 THR A CA 1
ATOM 1951 C C . THR A 1 264 ? -9.898 -6.539 10.095 1.00 86.50 264 THR A C 1
ATOM 1953 O O . THR A 1 264 ? -10.453 -6.788 11.167 1.00 86.50 264 THR A O 1
ATOM 1956 N N . LEU A 1 265 ? -8.715 -7.046 9.755 1.00 92.00 265 LEU A N 1
ATOM 1957 C CA . LEU A 1 265 ? -7.866 -7.814 10.661 1.00 92.00 265 LEU A CA 1
ATOM 1958 C C . LEU A 1 265 ? -6.730 -6.911 11.143 1.00 92.00 265 LEU A C 1
ATOM 1960 O O . LEU A 1 265 ? -6.160 -6.182 10.337 1.00 92.00 265 LEU A O 1
ATOM 1964 N N . TRP A 1 266 ? -6.419 -6.954 12.432 1.00 92.38 266 TRP A N 1
ATOM 1965 C CA . TRP A 1 266 ? -5.384 -6.136 13.062 1.00 92.38 266 TRP A CA 1
ATOM 1966 C C . TRP A 1 266 ? -4.473 -7.001 13.921 1.00 92.38 266 TRP A C 1
ATOM 1968 O O . TRP A 1 266 ? -4.949 -7.964 14.526 1.00 92.38 266 TRP A O 1
ATOM 1978 N N . LEU A 1 267 ? -3.194 -6.644 13.957 1.00 91.06 267 LEU A N 1
ATOM 1979 C CA . LEU A 1 267 ? -2.174 -7.219 14.823 1.00 91.06 267 LEU A CA 1
ATOM 1980 C C . LEU A 1 267 ? -1.876 -6.218 15.946 1.00 91.06 267 LEU A C 1
ATOM 1982 O O . LEU A 1 267 ? -1.693 -5.031 15.668 1.00 91.06 267 LEU A O 1
ATOM 1986 N N . LEU A 1 268 ? -1.948 -6.679 17.192 1.00 92.00 268 LEU A N 1
ATOM 1987 C CA . LEU A 1 268 ? -1.653 -5.860 18.362 1.00 92.00 268 LEU A CA 1
ATOM 1988 C C . LEU A 1 268 ? -0.819 -6.656 19.364 1.00 92.00 268 LEU A C 1
ATOM 1990 O O . LEU A 1 268 ? -1.205 -7.772 19.732 1.00 92.00 268 LEU A O 1
ATOM 1994 N N . ASP A 1 269 ? 0.227 -6.045 19.891 1.00 88.19 269 ASP A N 1
ATOM 1995 C CA . ASP A 1 269 ? 0.926 -6.501 21.081 1.00 88.19 269 ASP A CA 1
ATOM 1996 C C . ASP A 1 269 ? 0.049 -6.379 22.330 1.00 88.19 269 ASP A C 1
ATOM 1998 O O . ASP A 1 269 ? -0.665 -5.398 22.530 1.00 88.19 269 ASP A O 1
ATOM 2002 N N . ASN A 1 270 ? 0.089 -7.400 23.185 1.00 88.31 270 ASN A N 1
ATOM 2003 C CA . ASN A 1 270 ? -0.649 -7.476 24.441 1.00 88.31 270 ASN A CA 1
ATOM 2004 C C . ASN A 1 270 ? 0.282 -7.905 25.583 1.00 88.31 270 ASN A C 1
ATOM 2006 O O . ASN A 1 270 ? 0.389 -9.096 25.903 1.00 88.31 270 ASN A O 1
ATOM 2010 N N . HIS A 1 271 ? 0.956 -6.923 26.180 1.00 75.69 271 HIS A N 1
ATOM 2011 C CA . HIS A 1 271 ? 1.816 -7.110 27.352 1.00 75.69 271 HIS A CA 1
ATOM 2012 C C . HIS A 1 271 ? 1.196 -6.449 28.590 1.00 75.69 271 HIS A C 1
ATOM 2014 O O . HIS A 1 271 ? 0.680 -7.155 29.454 1.00 75.69 271 HIS A O 1
ATOM 2020 N N . ASP A 1 272 ? 1.131 -5.112 28.613 1.00 72.50 272 ASP A N 1
ATOM 2021 C CA . ASP A 1 272 ? 0.502 -4.318 29.687 1.00 72.50 272 ASP A CA 1
ATOM 2022 C C . ASP A 1 272 ? -0.836 -3.695 29.252 1.00 72.50 272 ASP A C 1
ATOM 2024 O O . ASP A 1 272 ? -1.287 -2.702 29.807 1.00 72.50 272 ASP A O 1
ATOM 2028 N N . GLY A 1 273 ? -1.440 -4.268 28.206 1.00 79.25 273 GLY A N 1
ATOM 2029 C CA . GLY A 1 273 ? -2.585 -3.791 27.418 1.00 79.25 273 GLY A CA 1
ATOM 2030 C C . GLY A 1 273 ? -2.212 -3.740 25.931 1.00 79.25 273 GLY A C 1
ATOM 2031 O O . GLY A 1 273 ? -1.210 -4.345 25.549 1.00 79.25 273 GLY A O 1
ATOM 2032 N N . PHE A 1 274 ? -3.018 -3.090 25.089 1.00 86.06 274 PHE A N 1
ATOM 2033 C CA . PHE A 1 274 ? -2.939 -3.279 23.639 1.00 86.06 274 PHE A CA 1
ATOM 2034 C C . PHE A 1 274 ? -2.191 -2.154 22.918 1.00 86.06 274 PHE A C 1
ATOM 2036 O O . PHE A 1 274 ? -2.713 -1.044 22.794 1.00 86.06 274 PHE A O 1
ATOM 2043 N N . THR A 1 275 ? -1.029 -2.470 22.355 1.00 84.88 275 THR A N 1
ATOM 2044 C CA . THR A 1 275 ? -0.312 -1.595 21.416 1.00 84.88 275 THR A CA 1
ATOM 2045 C C . THR A 1 275 ? -0.652 -2.026 19.999 1.00 84.88 275 THR A C 1
ATOM 2047 O O . THR A 1 275 ? -0.627 -3.212 19.689 1.00 84.88 275 THR A O 1
ATOM 2050 N N . VAL A 1 276 ? -1.045 -1.088 19.137 1.00 83.69 276 VAL A N 1
ATOM 2051 C CA . VAL A 1 276 ? -1.452 -1.436 17.769 1.00 83.69 276 VAL A CA 1
ATOM 2052 C C . VAL A 1 276 ? -0.257 -1.388 16.828 1.00 83.69 276 VAL A C 1
ATOM 2054 O O . VAL A 1 276 ? 0.283 -0.311 16.594 1.00 83.69 276 VAL A O 1
ATOM 2057 N N . ASP A 1 277 ? 0.074 -2.527 16.221 1.00 80.50 277 ASP A N 1
ATOM 2058 C CA . ASP A 1 277 ? 1.185 -2.627 15.272 1.00 80.50 277 ASP A CA 1
ATOM 2059 C C . ASP A 1 277 ? 0.727 -2.265 13.862 1.00 80.50 277 ASP A C 1
ATOM 2061 O O . ASP A 1 277 ? 1.127 -1.254 13.282 1.00 80.50 277 ASP A O 1
ATOM 2065 N N . GLU A 1 278 ? -0.164 -3.083 13.294 1.00 78.94 278 GLU A N 1
ATOM 2066 C CA . GLU A 1 278 ? -0.619 -2.896 11.923 1.00 78.94 278 GLU A CA 1
ATOM 2067 C C . GLU A 1 278 ? -2.020 -3.449 11.644 1.00 78.94 278 GLU A C 1
ATOM 2069 O O . GLU A 1 278 ? -2.526 -4.379 12.279 1.00 78.94 278 GLU A O 1
ATOM 2074 N N . MET A 1 279 ? -2.649 -2.887 10.609 1.00 82.44 279 MET A N 1
ATOM 2075 C CA . MET A 1 279 ? -3.779 -3.528 9.948 1.00 82.44 279 MET A CA 1
ATOM 2076 C C . MET A 1 279 ? -3.244 -4.606 9.006 1.00 82.44 279 MET A C 1
ATOM 2078 O O . MET A 1 279 ? -2.548 -4.310 8.036 1.00 82.44 279 MET A O 1
ATOM 2082 N N . VAL A 1 280 ? -3.642 -5.850 9.243 1.00 83.38 280 VAL A N 1
ATOM 2083 C CA . VAL A 1 280 ? -3.158 -7.012 8.505 1.00 83.38 280 VAL A CA 1
ATOM 2084 C C . VAL A 1 280 ? -3.887 -7.129 7.162 1.00 83.38 280 VAL A C 1
ATOM 2086 O O . VAL A 1 280 ? -5.116 -7.292 7.133 1.00 83.38 280 VAL A O 1
ATOM 2089 N N . PRO A 1 281 ? -3.171 -7.099 6.024 1.00 71.75 281 PRO A N 1
ATOM 2090 C CA . PRO A 1 281 ? -3.785 -7.304 4.724 1.00 71.75 281 PRO A CA 1
ATOM 2091 C C . PRO A 1 281 ? -4.312 -8.738 4.588 1.00 71.75 281 PRO A C 1
ATOM 2093 O O . PRO A 1 281 ? -3.616 -9.722 4.842 1.00 71.75 281 PRO A O 1
ATOM 2096 N N . VAL A 1 282 ? -5.558 -8.853 4.127 1.00 72.38 282 VAL A N 1
ATOM 2097 C CA . VAL A 1 282 ? -6.197 -10.129 3.793 1.00 72.38 282 VAL A CA 1
ATOM 2098 C C . VAL A 1 282 ? -6.312 -10.238 2.277 1.00 72.38 282 VAL A C 1
ATOM 2100 O O . VAL A 1 282 ? -6.978 -9.422 1.636 1.00 72.38 282 VAL A O 1
ATOM 2103 N N . ILE A 1 283 ? -5.699 -11.268 1.696 1.00 70.50 283 ILE A N 1
ATOM 2104 C CA . ILE A 1 283 ? -5.748 -11.555 0.259 1.00 70.50 283 ILE A CA 1
ATOM 2105 C C . ILE A 1 283 ? -6.452 -12.897 0.058 1.00 70.50 283 ILE A C 1
ATOM 2107 O O . ILE A 1 283 ? -5.938 -13.964 0.397 1.00 70.50 283 ILE A O 1
ATOM 2111 N N . GLY A 1 284 ? -7.667 -12.846 -0.491 1.00 79.69 284 GLY A N 1
ATOM 2112 C CA . GLY A 1 284 ? -8.529 -14.022 -0.581 1.00 79.69 284 GLY A CA 1
ATOM 2113 C C . GLY A 1 284 ? -8.900 -14.527 0.815 1.00 79.69 284 GLY A C 1
ATOM 2114 O O . GLY A 1 284 ? -9.584 -13.832 1.558 1.00 79.69 284 GLY A O 1
ATOM 2115 N N . ALA A 1 285 ? -8.443 -15.731 1.161 1.00 82.38 285 ALA A N 1
ATOM 2116 C CA . ALA A 1 285 ? -8.637 -16.333 2.482 1.00 82.38 285 ALA A CA 1
ATOM 2117 C C . ALA A 1 285 ? -7.351 -16.356 3.326 1.00 82.38 285 ALA A C 1
ATOM 2119 O O . ALA A 1 285 ? -7.326 -17.002 4.368 1.00 82.38 285 ALA A O 1
ATOM 2120 N N . GLN A 1 286 ? -6.273 -15.708 2.881 1.00 77.50 286 GLN A N 1
ATOM 2121 C CA . GLN A 1 286 ? -4.967 -15.740 3.541 1.00 77.50 286 GLN A CA 1
ATOM 2122 C C . GLN A 1 286 ? -4.591 -14.371 4.095 1.00 77.50 286 GLN A C 1
ATOM 2124 O O . GLN A 1 286 ? -4.988 -13.339 3.553 1.00 77.50 286 GLN A O 1
ATOM 2129 N N . TRP A 1 287 ? -3.805 -14.379 5.164 1.00 86.69 287 TRP A N 1
ATOM 2130 C CA . TRP A 1 287 ? -3.240 -13.182 5.771 1.00 86.69 287 TRP A CA 1
ATOM 2131 C C . TRP A 1 287 ? -1.799 -13.450 6.211 1.00 86.69 287 TRP A C 1
ATOM 2133 O O . TRP A 1 287 ? -1.428 -14.593 6.512 1.00 86.69 287 TRP A O 1
ATOM 2143 N N . ALA A 1 288 ? -0.994 -12.393 6.232 1.00 78.56 288 ALA A N 1
ATOM 2144 C CA . ALA A 1 288 ? 0.370 -12.413 6.736 1.00 78.56 288 ALA A CA 1
ATOM 2145 C C . ALA A 1 288 ? 0.721 -11.046 7.334 1.00 78.56 288 ALA A C 1
ATOM 2147 O O . ALA A 1 288 ? 0.260 -10.027 6.824 1.00 78.56 288 ALA A O 1
ATOM 2148 N N . ALA A 1 289 ? 1.520 -11.061 8.395 1.00 80.75 289 ALA A N 1
ATOM 2149 C CA . ALA A 1 289 ? 2.022 -9.891 9.107 1.00 80.75 289 ALA A CA 1
ATOM 2150 C C . ALA A 1 289 ? 3.450 -10.176 9.588 1.00 80.75 289 ALA A C 1
ATOM 2152 O O . ALA A 1 289 ? 3.778 -11.327 9.900 1.00 80.75 289 ALA A O 1
ATOM 2153 N N . ASP A 1 290 ? 4.292 -9.152 9.633 1.00 80.88 290 ASP A N 1
ATOM 2154 C CA . ASP A 1 290 ? 5.655 -9.252 10.153 1.00 80.88 290 ASP A CA 1
ATOM 2155 C C . ASP A 1 290 ? 5.758 -8.381 11.399 1.00 80.88 290 ASP A C 1
ATOM 2157 O O . ASP A 1 290 ? 5.697 -7.160 11.305 1.00 80.88 290 ASP A O 1
ATOM 2161 N N . ASP A 1 291 ? 5.984 -9.015 12.542 1.00 82.31 291 ASP A N 1
ATOM 2162 C CA . ASP A 1 291 ? 6.104 -8.333 13.822 1.00 82.31 291 ASP A CA 1
ATOM 2163 C C . ASP A 1 291 ? 7.578 -8.261 14.230 1.00 82.31 291 ASP A C 1
ATOM 2165 O O . ASP A 1 291 ? 8.212 -9.287 14.516 1.00 82.31 291 ASP A O 1
ATOM 2169 N N . ARG A 1 292 ? 8.157 -7.060 14.117 1.00 83.88 292 ARG A N 1
ATOM 2170 C CA . ARG A 1 292 ? 9.566 -6.769 14.410 1.00 83.88 292 ARG A CA 1
ATOM 2171 C C . ARG A 1 292 ? 9.850 -5.259 14.478 1.00 83.88 292 ARG A C 1
ATOM 2173 O O . ARG A 1 292 ? 9.400 -4.528 13.593 1.00 83.88 292 ARG A O 1
ATOM 2180 N N . PRO A 1 293 ? 10.757 -4.814 15.371 1.00 77.12 293 PRO A N 1
ATOM 2181 C CA . PRO A 1 293 ? 11.328 -5.556 16.506 1.00 77.12 293 PRO A CA 1
ATOM 2182 C C . PRO A 1 293 ? 10.293 -5.768 17.628 1.00 77.12 293 PRO A C 1
ATOM 2184 O O . PRO A 1 293 ? 9.318 -5.036 17.685 1.00 77.12 293 PRO A O 1
ATOM 2187 N N . LEU A 1 294 ? 10.511 -6.757 18.504 1.00 81.44 294 LEU A N 1
ATOM 2188 C CA . LEU A 1 294 ? 9.576 -7.081 19.595 1.00 81.44 294 LEU A CA 1
ATOM 2189 C C . LEU A 1 294 ? 9.933 -6.323 20.876 1.00 81.44 294 LEU A C 1
ATOM 2191 O O . LEU A 1 294 ? 11.015 -6.548 21.426 1.00 81.44 294 LEU A O 1
ATOM 2195 N N . GLY A 1 295 ? 9.026 -5.490 21.383 1.00 73.56 295 GLY A N 1
ATOM 2196 C CA . GLY A 1 295 ? 9.313 -4.629 22.536 1.00 73.56 295 GLY A CA 1
ATOM 2197 C C . GLY A 1 295 ? 10.475 -3.660 22.274 1.00 73.56 295 GLY A C 1
ATOM 2198 O O . GLY A 1 295 ? 10.863 -3.418 21.125 1.00 73.56 295 GLY A O 1
ATOM 2199 N N . ASP A 1 296 ? 11.065 -3.112 23.335 1.00 72.19 296 ASP A N 1
ATOM 2200 C CA . ASP A 1 296 ? 12.201 -2.194 23.242 1.00 72.19 296 ASP A CA 1
ATOM 2201 C C . ASP A 1 296 ? 13.502 -2.789 23.806 1.00 72.19 296 ASP A C 1
ATOM 2203 O O . ASP A 1 296 ? 13.525 -3.765 24.552 1.00 72.19 296 ASP A O 1
ATOM 2207 N N . THR A 1 297 ? 14.649 -2.214 23.439 1.00 72.06 297 THR A N 1
ATOM 2208 C CA . THR A 1 297 ? 15.962 -2.763 23.829 1.00 72.06 297 THR A CA 1
ATOM 2209 C C . THR A 1 297 ? 16.263 -2.700 25.331 1.00 72.06 297 THR A C 1
ATOM 2211 O O . THR A 1 297 ? 17.307 -3.204 25.747 1.00 72.06 297 THR A O 1
ATOM 2214 N N . SER A 1 298 ? 15.420 -2.043 26.129 1.00 74.62 298 SER A N 1
ATOM 2215 C CA . SER A 1 298 ? 15.540 -1.976 27.586 1.00 74.62 298 SER A CA 1
ATOM 2216 C C . SER A 1 298 ? 14.811 -3.116 28.305 1.00 74.62 298 SER A C 1
ATOM 2218 O O . SER A 1 298 ? 15.096 -3.357 29.480 1.00 74.62 298 SER A O 1
ATOM 2220 N N . ASP A 1 299 ? 13.956 -3.864 27.600 1.00 78.31 299 ASP A N 1
ATOM 2221 C CA . ASP A 1 299 ? 13.210 -4.985 28.167 1.00 78.31 299 ASP A CA 1
ATOM 2222 C C . ASP A 1 299 ? 14.132 -6.121 28.658 1.00 78.31 299 ASP A C 1
ATOM 2224 O O . ASP A 1 299 ? 15.021 -6.586 27.930 1.00 78.31 299 ASP A O 1
ATOM 2228 N N . PRO A 1 300 ? 13.920 -6.642 29.882 1.00 84.56 300 PRO A N 1
ATOM 2229 C CA . PRO A 1 300 ? 14.695 -7.761 30.395 1.00 84.56 300 PRO A CA 1
ATOM 2230 C C . PRO A 1 300 ? 14.338 -9.058 29.654 1.00 84.56 300 PRO A C 1
ATOM 2232 O O . PRO A 1 300 ? 13.200 -9.525 29.666 1.00 84.56 300 PRO A O 1
ATOM 2235 N N . LEU A 1 301 ? 15.342 -9.688 29.041 1.00 85.44 301 LEU A N 1
ATOM 2236 C CA . LEU A 1 301 ? 15.191 -10.960 28.332 1.00 85.44 301 LEU A CA 1
ATOM 2237 C C . LEU A 1 301 ? 15.511 -12.167 29.242 1.00 85.44 301 LEU A C 1
ATOM 2239 O O . LEU A 1 301 ? 16.458 -12.103 30.029 1.00 85.44 301 LEU A O 1
ATOM 2243 N N . PRO A 1 302 ? 14.812 -13.312 29.087 1.00 91.12 302 PRO A N 1
ATOM 2244 C CA . PRO A 1 302 ? 13.702 -13.546 28.165 1.00 91.12 302 PRO A CA 1
ATOM 2245 C C . PRO A 1 302 ? 12.353 -13.085 28.736 1.00 91.12 302 PRO A C 1
ATOM 2247 O O . PRO A 1 302 ? 12.102 -13.234 29.930 1.00 91.12 302 PRO A O 1
ATOM 2250 N N . PHE A 1 303 ? 11.437 -12.668 27.863 1.00 87.88 303 PHE A N 1
ATOM 2251 C CA . PHE A 1 303 ? 10.039 -12.411 28.223 1.00 87.88 303 PHE A CA 1
ATOM 2252 C C . PHE A 1 303 ? 9.073 -13.172 27.307 1.00 87.88 303 PHE A C 1
ATOM 2254 O O . PHE A 1 303 ? 9.461 -13.745 26.285 1.00 87.88 303 PHE A O 1
ATOM 2261 N N . SER A 1 304 ? 7.805 -13.259 27.712 1.00 89.50 304 SER A N 1
ATOM 2262 C CA . SER A 1 304 ? 6.747 -13.844 26.881 1.00 89.50 304 SER A CA 1
ATOM 2263 C C . SER A 1 304 ? 5.891 -12.727 26.312 1.00 89.50 304 SER A C 1
ATOM 2265 O O . SER A 1 304 ? 5.327 -11.953 27.077 1.00 89.50 304 SER A O 1
ATOM 2267 N N . LEU A 1 305 ? 5.770 -12.680 24.989 1.00 88.38 305 LEU A N 1
ATOM 2268 C CA . LEU A 1 305 ? 4.915 -11.722 24.299 1.00 88.38 305 LEU A CA 1
ATOM 2269 C C . LEU A 1 305 ? 3.647 -12.433 23.832 1.00 88.38 305 LEU A C 1
ATOM 2271 O O . LEU A 1 305 ? 3.710 -13.524 23.249 1.00 88.38 305 LEU A O 1
ATOM 2275 N N . SER A 1 306 ? 2.496 -11.824 24.112 1.00 91.38 306 SER A N 1
ATOM 2276 C CA . SER A 1 306 ? 1.226 -12.229 23.518 1.00 91.38 306 SER A CA 1
ATOM 2277 C C . SER A 1 306 ? 0.851 -11.217 22.451 1.00 91.38 306 SER A C 1
ATOM 2279 O O . SER A 1 306 ? 0.696 -10.049 22.761 1.00 91.38 306 SER A O 1
ATOM 2281 N N . VAL A 1 307 ? 0.642 -11.680 21.226 1.00 91.12 307 VAL A N 1
ATOM 2282 C CA . VAL A 1 307 ? 0.165 -10.859 20.112 1.00 91.12 307 VAL A CA 1
ATOM 2283 C C . VAL A 1 307 ? -1.252 -11.294 19.785 1.00 91.12 307 VAL A C 1
ATOM 2285 O O . VAL A 1 307 ? -1.536 -12.491 19.665 1.00 91.12 307 VAL A O 1
ATOM 2288 N N . VAL A 1 308 ? -2.183 -10.357 19.683 1.00 94.38 308 VAL A N 1
ATOM 2289 C CA . VAL A 1 308 ? -3.592 -10.642 19.416 1.00 94.38 308 VAL A CA 1
ATOM 2290 C C . VAL A 1 308 ? -3.965 -10.254 17.994 1.00 94.38 308 VAL A C 1
ATOM 2292 O O . VAL A 1 308 ? -3.620 -9.192 17.489 1.00 94.38 308 VAL A O 1
ATOM 2295 N N . LEU A 1 309 ? -4.724 -11.139 17.352 1.00 95.19 309 LEU A N 1
ATOM 2296 C CA . LEU A 1 309 ? -5.370 -10.871 16.077 1.00 95.19 309 LEU A CA 1
ATOM 2297 C C . LEU A 1 309 ? -6.790 -10.403 16.353 1.00 95.19 309 LEU A C 1
ATOM 2299 O O . LEU A 1 309 ? -7.611 -11.171 16.863 1.00 95.19 309 LEU A O 1
ATOM 2303 N N . VAL A 1 310 ? -7.083 -9.155 16.014 1.00 95.88 310 VAL A N 1
ATOM 2304 C CA . VAL A 1 310 ? -8.370 -8.517 16.285 1.00 95.88 310 VAL A CA 1
ATOM 2305 C C . VAL A 1 310 ? -9.149 -8.362 14.989 1.00 95.88 310 VAL A C 1
ATOM 2307 O O . VAL A 1 310 ? -8.685 -7.761 14.023 1.00 95.88 310 VAL A O 1
ATOM 2310 N N . LEU A 1 311 ? -10.369 -8.893 14.974 1.00 95.19 311 LEU A N 1
ATOM 2311 C CA . LEU A 1 311 ? -11.359 -8.545 13.967 1.00 95.19 311 LEU A CA 1
ATOM 2312 C C . LEU A 1 311 ? -12.061 -7.264 14.397 1.00 95.19 311 LEU A C 1
ATOM 2314 O O . LEU A 1 311 ? -12.695 -7.212 15.451 1.00 95.19 311 LEU A O 1
ATOM 2318 N N . ALA A 1 312 ? -11.970 -6.252 13.550 1.00 88.50 312 ALA A N 1
ATOM 2319 C CA . ALA A 1 312 ? -12.495 -4.928 13.804 1.00 88.50 312 ALA A CA 1
ATOM 2320 C C . ALA A 1 312 ? -13.645 -4.617 12.845 1.00 88.50 312 ALA A C 1
ATOM 2322 O O . ALA A 1 312 ? -13.494 -4.711 11.620 1.00 88.50 312 ALA A O 1
ATOM 2323 N N . ASP A 1 313 ? -14.799 -4.225 13.386 1.00 85.88 313 ASP A N 1
ATOM 2324 C CA . ASP A 1 313 ? -15.793 -3.513 12.584 1.00 85.88 313 ASP A CA 1
ATOM 2325 C C . ASP A 1 313 ? -15.282 -2.121 12.163 1.00 85.88 313 ASP A C 1
ATOM 2327 O O . ASP A 1 313 ? -14.166 -1.717 12.492 1.00 85.88 313 ASP A O 1
ATOM 2331 N N . ALA A 1 314 ? -16.088 -1.377 11.404 1.00 72.25 314 ALA A N 1
ATOM 2332 C CA . ALA A 1 314 ? -15.669 -0.076 10.891 1.00 72.25 314 ALA A CA 1
ATOM 2333 C C . ALA A 1 314 ? -15.302 0.929 12.002 1.00 72.25 314 ALA A C 1
ATOM 2335 O O . ALA A 1 314 ? -14.364 1.701 11.823 1.00 72.25 314 ALA A O 1
ATOM 2336 N N . LYS A 1 315 ? -16.004 0.914 13.144 1.00 72.94 315 LYS A N 1
ATOM 2337 C CA . LYS A 1 315 ? -15.773 1.851 14.253 1.00 72.94 315 LYS A CA 1
ATOM 2338 C C . LYS A 1 315 ? -14.536 1.453 15.052 1.00 72.94 315 LYS A C 1
ATOM 2340 O O . LYS A 1 315 ? -13.690 2.299 15.325 1.00 72.94 315 LYS A O 1
ATOM 2345 N N . CYS A 1 316 ? -14.401 0.172 15.380 1.00 86.44 316 CYS A N 1
ATOM 2346 C CA . CYS A 1 316 ? -13.202 -0.348 16.028 1.00 86.44 316 CYS A CA 1
ATOM 2347 C C . CYS A 1 316 ? -11.960 -0.113 15.158 1.00 86.44 316 CYS A C 1
ATOM 2349 O O . CYS A 1 316 ? -10.966 0.410 15.647 1.00 86.44 316 CYS A O 1
ATOM 2351 N N . GLY A 1 317 ? -12.031 -0.414 13.857 1.00 75.00 317 GLY A N 1
ATOM 2352 C CA . GLY A 1 317 ? -10.896 -0.261 12.944 1.00 75.00 317 GLY A CA 1
ATOM 2353 C C . GLY A 1 317 ? -10.439 1.192 12.807 1.00 75.00 317 GLY A C 1
ATOM 2354 O O . GLY A 1 317 ? -9.253 1.449 12.634 1.00 75.00 317 GLY A O 1
ATOM 2355 N N . GLN A 1 318 ? -11.355 2.157 12.949 1.00 69.69 318 GLN A N 1
ATOM 2356 C CA . GLN A 1 318 ? -10.986 3.567 13.064 1.00 69.69 318 GLN A CA 1
ATOM 2357 C C . GLN A 1 318 ? -10.186 3.832 14.339 1.00 69.69 318 GLN A C 1
ATOM 2359 O O . GLN A 1 318 ? -9.133 4.452 14.248 1.00 69.69 318 GLN A O 1
ATOM 2364 N N . ILE A 1 319 ? -10.651 3.374 15.504 1.00 73.88 319 ILE A N 1
ATOM 2365 C CA . ILE A 1 319 ? -9.968 3.620 16.785 1.00 73.88 319 ILE A CA 1
ATOM 2366 C C . ILE A 1 319 ? -8.583 2.963 16.796 1.00 73.88 319 ILE A C 1
ATOM 2368 O O . ILE A 1 319 ? -7.601 3.636 17.097 1.00 73.88 319 ILE A O 1
ATOM 2372 N N . LEU A 1 320 ? -8.487 1.697 16.373 1.00 78.69 320 LEU A N 1
ATOM 2373 C CA . LEU A 1 320 ? -7.206 0.992 16.259 1.00 78.69 320 LEU A CA 1
ATOM 2374 C C . LEU A 1 320 ? -6.262 1.691 15.274 1.00 78.69 320 LEU A C 1
ATOM 2376 O O . LEU A 1 320 ? -5.085 1.864 15.561 1.00 78.69 320 LEU A O 1
ATOM 2380 N N . GLY A 1 321 ? -6.783 2.170 14.143 1.00 70.19 321 GLY A N 1
ATOM 2381 C CA . GLY A 1 321 ? -5.986 2.910 13.168 1.00 70.19 321 GLY A CA 1
ATOM 2382 C C . GLY A 1 321 ? -5.479 4.271 13.650 1.00 70.19 321 GLY A C 1
ATOM 2383 O O . GLY A 1 321 ? -4.467 4.737 13.129 1.00 70.19 321 GLY A O 1
ATOM 2384 N N . HIS A 1 322 ? -6.152 4.913 14.613 1.00 67.69 322 HIS A N 1
ATOM 2385 C CA . HIS A 1 322 ? -5.625 6.117 15.265 1.00 67.69 322 HIS A CA 1
ATOM 2386 C C . HIS A 1 322 ? -4.502 5.754 16.237 1.00 67.69 322 HIS A C 1
ATOM 2388 O O . HIS A 1 322 ? -3.439 6.354 16.138 1.00 67.69 322 HIS A O 1
ATOM 2394 N N . ALA A 1 323 ? -4.703 4.737 17.081 1.00 68.38 323 ALA A N 1
ATOM 2395 C CA . ALA A 1 323 ? -3.684 4.272 18.023 1.00 68.38 323 ALA A CA 1
ATOM 2396 C C . ALA A 1 323 ? -2.399 3.798 17.312 1.00 68.38 323 ALA A C 1
ATOM 2398 O O . ALA A 1 323 ? -1.304 4.175 17.707 1.00 68.38 323 ALA A O 1
ATOM 2399 N N . ALA A 1 324 ? -2.514 3.089 16.180 1.00 58.81 324 ALA A N 1
ATOM 2400 C CA . ALA A 1 324 ? -1.361 2.671 15.367 1.00 58.81 324 ALA A CA 1
ATOM 2401 C C . ALA A 1 324 ? -0.553 3.842 14.771 1.00 58.81 324 ALA A C 1
ATOM 2403 O O . ALA A 1 324 ? 0.583 3.677 14.330 1.00 58.81 324 ALA A O 1
ATOM 2404 N N . ALA A 1 325 ? -1.145 5.038 14.670 1.00 43.56 325 ALA A N 1
ATOM 2405 C CA . ALA A 1 325 ? -0.484 6.209 14.092 1.00 43.56 325 ALA A CA 1
ATOM 2406 C C . ALA A 1 325 ? 0.427 6.947 15.090 1.00 43.56 325 ALA A C 1
ATOM 2408 O O . ALA A 1 325 ? 1.093 7.914 14.706 1.00 43.56 325 ALA A O 1
ATOM 2409 N N . THR A 1 326 ? 0.452 6.499 16.340 1.00 48.56 326 THR A N 1
ATOM 2410 C CA . THR A 1 326 ? 1.127 7.107 17.486 1.00 48.56 326 THR A CA 1
ATOM 2411 C C . THR A 1 326 ? 1.902 6.004 18.207 1.00 48.56 326 THR A C 1
ATOM 2413 O O . THR A 1 326 ? 1.292 5.204 18.906 1.00 48.56 326 THR A O 1
ATOM 2416 N N . PRO A 1 327 ? 3.240 5.943 18.067 1.00 49.94 327 PRO A N 1
ATOM 2417 C CA . PRO A 1 327 ? 4.060 4.854 18.620 1.00 49.94 327 PRO A CA 1
ATOM 2418 C C . PRO A 1 327 ? 3.974 4.675 20.146 1.00 49.94 327 PRO A C 1
ATOM 2420 O O . PRO A 1 327 ? 4.494 3.703 20.677 1.00 49.94 327 PRO A O 1
ATOM 2423 N N . SER A 1 328 ? 3.375 5.638 20.847 1.00 54.22 328 SER A N 1
ATOM 2424 C CA . SER A 1 328 ? 3.207 5.690 22.300 1.00 54.22 328 SER A CA 1
ATOM 2425 C C . SER A 1 328 ? 1.785 5.376 22.775 1.00 54.22 328 SER A C 1
ATOM 2427 O O . SER A 1 328 ? 1.555 5.375 23.983 1.00 54.22 328 SER A O 1
ATOM 2429 N N . ASP A 1 329 ? 0.828 5.172 21.864 1.00 64.62 329 ASP A N 1
ATOM 2430 C CA . ASP A 1 329 ? -0.571 5.000 22.250 1.00 64.62 329 ASP A CA 1
ATOM 2431 C C . ASP A 1 329 ? -0.861 3.533 22.533 1.00 64.62 329 ASP A C 1
ATOM 2433 O O . ASP A 1 329 ? -0.887 2.667 21.657 1.00 64.62 329 ASP A O 1
ATOM 2437 N N . HIS A 1 330 ? -1.110 3.295 23.808 1.00 76.94 330 HIS A N 1
ATOM 2438 C CA . HIS A 1 330 ? -1.494 2.022 24.363 1.00 76.94 330 HIS A CA 1
ATOM 2439 C C . HIS A 1 330 ? -2.969 2.083 24.772 1.00 76.94 330 HIS A C 1
ATOM 2441 O O . HIS A 1 330 ? -3.456 3.101 25.269 1.00 76.94 330 HIS A O 1
ATOM 2447 N N . LEU A 1 331 ? -3.710 1.013 24.487 1.00 82.31 331 LEU A N 1
ATOM 2448 C CA . LEU A 1 331 ? -5.118 0.887 24.841 1.00 82.31 331 LEU A CA 1
ATOM 2449 C C . LEU A 1 331 ? -5.261 -0.040 26.050 1.00 82.31 331 LEU A C 1
ATOM 2451 O O . LEU A 1 331 ? -5.031 -1.245 25.946 1.00 82.31 331 LEU A O 1
ATOM 2455 N N . ASP A 1 332 ? -5.778 0.492 27.158 1.00 84.69 332 ASP A N 1
ATOM 2456 C CA . ASP A 1 332 ? -6.090 -0.300 28.359 1.00 84.69 332 ASP A CA 1
ATOM 2457 C C . ASP A 1 332 ? -7.120 -1.414 28.084 1.00 84.69 332 ASP A C 1
ATOM 2459 O O . ASP A 1 332 ? -7.139 -2.456 28.740 1.00 84.69 332 ASP A O 1
ATOM 2463 N N . ALA A 1 333 ? -8.005 -1.200 27.105 1.00 89.38 333 ALA A N 1
ATOM 2464 C CA . ALA A 1 333 ? -9.010 -2.167 26.684 1.00 89.38 333 ALA A CA 1
ATOM 2465 C C . ALA A 1 333 ? -9.345 -2.029 25.196 1.00 89.38 333 ALA A C 1
ATOM 2467 O O . ALA A 1 333 ? -9.306 -0.939 24.621 1.00 89.38 333 ALA A O 1
ATOM 2468 N N . LEU A 1 334 ? -9.758 -3.140 24.577 1.00 89.81 334 LEU A N 1
ATOM 2469 C CA . LEU A 1 334 ? -10.222 -3.118 23.194 1.00 89.81 334 LEU A CA 1
ATOM 2470 C C . LEU A 1 334 ? -11.535 -2.323 23.061 1.00 89.81 334 LEU A C 1
ATOM 2472 O O . LEU A 1 334 ? -12.494 -2.593 23.793 1.00 89.81 334 LEU A O 1
ATOM 2476 N N . PRO A 1 335 ? -11.625 -1.393 22.094 1.00 90.06 335 PRO A N 1
ATOM 2477 C CA . PRO A 1 335 ? -12.847 -0.648 21.828 1.00 90.06 335 PRO A CA 1
ATOM 2478 C C . PRO A 1 335 ? -14.049 -1.536 21.492 1.00 90.06 335 PRO A C 1
ATOM 2480 O O . PRO A 1 335 ? -13.927 -2.640 20.956 1.00 90.06 335 PRO A O 1
ATOM 2483 N N . ALA A 1 336 ? -15.253 -1.007 21.716 1.00 91.44 336 ALA A N 1
ATOM 2484 C CA . ALA A 1 336 ? -16.472 -1.651 21.238 1.00 91.44 336 ALA A CA 1
ATOM 2485 C C . ALA A 1 336 ? -16.407 -1.883 19.714 1.00 91.44 336 ALA A C 1
ATOM 2487 O O . ALA A 1 336 ? -16.032 -0.985 18.959 1.00 91.44 336 ALA A O 1
ATOM 2488 N N . GLY A 1 337 ? -16.792 -3.085 19.275 1.00 88.25 337 GLY A N 1
ATOM 2489 C CA . GLY A 1 337 ? -16.696 -3.500 17.869 1.00 88.25 337 GLY A CA 1
ATOM 2490 C C . GLY A 1 337 ? -15.394 -4.225 17.509 1.00 88.25 337 GLY A C 1
ATOM 2491 O O . GLY A 1 337 ? -15.275 -4.751 16.399 1.00 88.25 337 GLY A O 1
ATOM 2492 N N . CYS A 1 338 ? -14.438 -4.291 18.440 1.00 93.44 338 CYS A N 1
ATOM 2493 C CA . CYS A 1 338 ? -13.256 -5.137 18.344 1.00 93.44 338 CYS A CA 1
ATOM 2494 C C . CYS A 1 338 ? -13.549 -6.524 18.922 1.00 93.44 338 CYS A C 1
ATOM 2496 O O . CYS A 1 338 ? -14.229 -6.669 19.938 1.00 93.44 338 CYS A O 1
ATOM 2498 N N . THR A 1 339 ? -13.036 -7.573 18.290 1.00 94.06 339 THR A N 1
ATOM 2499 C CA . THR A 1 339 ? -13.130 -8.940 18.811 1.00 94.06 339 THR A CA 1
ATOM 2500 C C . THR A 1 339 ? -11.807 -9.654 18.610 1.00 94.06 339 THR A C 1
ATOM 2502 O O . THR A 1 339 ? -11.339 -9.772 17.479 1.00 94.06 339 THR A O 1
ATOM 2505 N N . ILE A 1 340 ? -11.218 -10.163 19.695 1.00 94.81 340 ILE A N 1
ATOM 2506 C CA . ILE A 1 340 ? -10.041 -11.032 19.606 1.00 94.81 340 ILE A CA 1
ATOM 2507 C C . ILE A 1 340 ? -10.462 -12.313 18.889 1.00 94.81 340 ILE A C 1
ATOM 2509 O O . ILE A 1 340 ? -11.331 -13.047 19.357 1.00 94.81 340 ILE A O 1
ATOM 2513 N N . ALA A 1 341 ? -9.857 -12.558 17.734 1.00 93.62 341 ALA A N 1
ATOM 2514 C CA . ALA A 1 341 ? -10.123 -13.719 16.902 1.00 93.62 341 ALA A CA 1
ATOM 2515 C C . ALA A 1 341 ? -9.106 -14.841 17.131 1.00 93.62 341 ALA A C 1
ATOM 2517 O O . ALA A 1 341 ? -9.453 -16.010 16.992 1.00 93.62 341 ALA A O 1
ATOM 2518 N N . SER A 1 342 ? -7.865 -14.496 17.482 1.00 94.12 342 SER A N 1
ATOM 2519 C CA . SER A 1 342 ? -6.821 -15.453 17.854 1.00 94.12 342 SER A CA 1
ATOM 2520 C C . SER A 1 342 ? -5.720 -14.764 18.665 1.00 94.12 342 SER A C 1
ATOM 2522 O O . SER A 1 342 ? -5.603 -13.539 18.656 1.00 94.12 342 SER A O 1
ATOM 2524 N N . THR A 1 343 ? -4.892 -15.552 19.346 1.00 93.94 343 THR A N 1
ATOM 2525 C CA . THR A 1 343 ? -3.719 -15.076 20.088 1.00 93.94 343 THR A CA 1
ATOM 2526 C C . THR A 1 343 ? -2.505 -15.911 19.713 1.00 93.94 343 THR A C 1
ATOM 2528 O O . THR A 1 343 ? -2.565 -17.140 19.681 1.00 93.94 343 THR A O 1
ATOM 2531 N N . ILE A 1 344 ? -1.400 -15.236 19.441 1.00 92.19 344 ILE A N 1
ATOM 2532 C CA . ILE A 1 344 ? -0.079 -15.802 19.211 1.00 92.19 344 ILE A CA 1
ATOM 2533 C C . ILE A 1 344 ? 0.716 -15.585 20.494 1.00 92.19 344 ILE A C 1
ATOM 2535 O O . ILE A 1 344 ? 0.700 -14.495 21.055 1.00 92.19 344 ILE A O 1
ATOM 2539 N N . ARG A 1 345 ? 1.403 -16.618 20.980 1.00 92.88 345 ARG A N 1
ATOM 2540 C CA . ARG A 1 345 ? 2.343 -16.478 22.099 1.00 92.88 345 ARG A CA 1
ATOM 2541 C C . ARG A 1 345 ? 3.716 -16.934 21.665 1.00 92.88 345 ARG A C 1
ATOM 2543 O O . ARG A 1 345 ? 3.859 -18.054 21.167 1.00 92.88 345 ARG A O 1
ATOM 2550 N N . VAL A 1 346 ? 4.709 -16.088 21.892 1.00 91.19 346 VAL A N 1
ATOM 2551 C CA . VAL A 1 346 ? 6.117 -16.356 21.596 1.00 91.19 346 VAL A CA 1
ATOM 2552 C C . VAL A 1 346 ? 6.964 -16.106 22.838 1.00 91.19 346 VAL A C 1
ATOM 2554 O O . VAL A 1 346 ? 6.597 -15.324 23.716 1.00 91.19 346 VAL A O 1
ATOM 2557 N N . ARG A 1 347 ? 8.104 -16.793 22.927 1.00 92.38 347 ARG A N 1
ATOM 2558 C CA . ARG A 1 347 ? 9.113 -16.529 23.954 1.00 92.38 347 ARG A CA 1
ATOM 2559 C C . ARG A 1 347 ? 10.237 -15.724 23.317 1.00 92.38 347 ARG A C 1
ATOM 2561 O O . ARG A 1 347 ? 10.973 -16.255 22.483 1.00 92.38 347 ARG A O 1
ATOM 2568 N N . VAL A 1 348 ? 10.357 -14.466 23.711 1.00 88.56 348 VAL A N 1
ATOM 2569 C CA . VAL A 1 348 ? 11.394 -13.561 23.225 1.00 88.56 348 VAL A CA 1
ATOM 2570 C C . VAL A 1 348 ? 12.682 -13.855 23.983 1.00 88.56 348 VAL A C 1
ATOM 2572 O O . VAL A 1 348 ? 12.703 -13.894 25.212 1.00 88.56 348 VAL A O 1
ATOM 2575 N N . MET A 1 349 ? 13.749 -14.137 23.245 1.00 89.44 349 MET A N 1
ATOM 2576 C CA . MET A 1 349 ? 15.056 -14.519 23.774 1.00 89.44 349 MET A CA 1
ATOM 2577 C C . MET A 1 349 ? 16.108 -13.467 23.400 1.00 89.44 349 MET A C 1
ATOM 2579 O O . MET A 1 349 ? 15.953 -12.742 22.411 1.00 89.44 349 MET A O 1
ATOM 2583 N N . SER A 1 350 ? 17.221 -13.442 24.143 1.00 80.06 350 SER A N 1
ATOM 2584 C CA . SER A 1 350 ? 18.469 -12.860 23.633 1.00 80.06 350 SER A CA 1
ATOM 2585 C C . SER A 1 350 ? 18.872 -13.567 22.336 1.00 80.06 350 SER A C 1
ATOM 2587 O O . SER A 1 350 ? 18.527 -14.738 22.163 1.00 80.06 350 SER A O 1
ATOM 2589 N N . ARG A 1 351 ? 19.552 -12.840 21.437 1.00 67.06 351 ARG A N 1
ATOM 2590 C CA . ARG A 1 351 ? 19.970 -13.331 20.111 1.00 67.06 351 ARG A CA 1
ATOM 2591 C C . ARG A 1 351 ? 20.526 -14.750 20.112 1.00 67.06 351 ARG A C 1
ATOM 2593 O O . ARG A 1 351 ? 21.274 -15.087 21.057 1.00 67.06 351 ARG A O 1
#

Sequence (351 aa):
MFRGRMLRPALALLIVAVAAVTVPAEFAYASGFRSAHTTGRASIPAAYRQLVERAGTRCAAAPVRIIAAQIEAESNWNPHAVSRSGDRGISQFQPGTWPNWSSPGQSPFDPSAAIPAQAKYDCALAGQMAGWQRQGMLSRSIPLTRLMLAAYNAGAHGVLRAGGIPNNGITPGYVNRIMNRSQDYAWADKPVTQAPQPAVAKSHPVVAKPRPSAAKARPASAKPHPPAVLRPSVTVATPALNSRVSQSGGFSARGTVSQIGTRTLWLLDNHDGFTVDEMVPVIGAQWAADDRPLGDTSDPLPFSLSVVLVLADAKCGQILGHAAATPSDHLDALPAGCTIASTIRVRVMSR

Foldseek 3Di:
DDDDDDDDPPPPPPPPPPPPPPPPPPPPPPPPPPPPPPVDQDDDPPVCLVLLCVLQVLDPLQHSLLLRLQLCLQAVQALQDADPQGQHGSNRHDPVRVVVQFDPPDDCSDSSGVSNSNSVQLRVLLVLQVVCCVVVLAPPVARSSLLSQLCSVCNNLCCSVCSHRHPPVPSVVRSVSSVVSSVSVPVSNPPPPDDDDDDDDDDDDDDDDDDDDDDDDDDDDDDDDDPDPDDKAWDWPDDDAAAEDALAQADKTKTFIDPLPQWWKFKFKDDQATQGADTWDDDPGMTMDGDPNHDDPVDDPWDKIKMFIKTADPVQCVVSSVRNVDRPRGDNDRDPRIDGRDIHMYTHHHD

Radius of gyration: 29.16 Å; chains: 1; bounding box: 62×94×108 Å

Secondary structure (DSSP, 8-state):
-------PPP----------------------------SS-----HHHHHHHHHHHTS-TTS-HHHHHHHHHHHHTT-TT-B-TT--BTTTTB-TTTHHHHS-TT--TT-HHHHHHHHHHHHHHHHHHHHHHHHTTSS-TTS-HHHHHHHHHHH-HHHHHHTTSS--SSSHHHHHHHHHHHHHHTGGGGS----PPPPPPPPPPPP-PPPPPP-----------PPPP----EEEEEESPTTEEEETTT-EEEEEEEES-TTPEEEEEEESSSEEEEEEEPEETTEEEEEE-S-S-TTSPSSEEEEEEEEEE-HHHHHHHHHHTTSTT-EESSPPTTEEEEEEEEEEEE--

pLDDT: mean 76.53, std 20.97, range [31.31, 98.75]